Protein AF-A0A9W9KRI1-F1 (afdb_monomer_lite)

Organism: NCBI:txid116970

Foldseek 3Di:
DDDDDDDDDDPPPDVVVVVVVVVVVLCVLVVVVCVPDPCLLLLLLLLLQDDQQQAPVCLLVSLVVCCCQQDDVPCPQSVSVLVSSCVRPVVNSVSLVVCSVVVNNVVSSCCSRVHQGDDDVQSCQSSVGQRALLQAAEDDDPPDDPFKDFQQLLVSQVQQLDPPDDDDSHRYGHGDMDGLVPHDPSSNVCVPDDDHDQWDWDWDQDPVRDTDTDHDIDGHDHDYDYHDDDDDPDDD

Radius of gyration: 23.69 Å; chains: 1; bounding box: 46×60×97 Å

Secondary structure (DSSP, 8-state):
-PPPP-PPPPP---HHHHHHHHHHHHTHHHHHHHHHSTTHHHHHHHGGG--TTS-TTTHHHHHHHHHHHH--TT-TT-HHHHHHHHHH-TTTHHHHHHHHHTT-HHHHHHHHHHS-----HHHHHHHT---SGGGSEEPPPTTS-TTEEEHHHHHHHHHHT-TTPPPPS--SPPPSEEEGGGS-HHHHHTTTS-----EEEEEEE-TTS-EEEEEEEEEPPPPEE---PPP-----

pLDDT: mean 80.49, std 15.06, range [35.94, 94.38]

Sequence (236 aa):
MSSPIAISRTPRTSQLDDTLYHEILRRMDNILSLGATQDAIESIACSAFFDPSIPCNLVGSASLGIEKSCLPDSDPNQQRLLNAISSKAPEVSPFWISLVMNDQALPLLQMALKQLPPINLVAAFWTNTLQSFLQVTYHQNQTHAQSAILRAREFQTSFYCRAEAWVPWAPSPPFGITGSDNLSLDVRAHDSHEHRPLSWATLWRLRSGDTIPMGITRQLSSEPVSIMQYPEPVDF

Structure (mmCIF, N/CA/C/O backbone):
data_AF-A0A9W9KRI1-F1
#
_entry.id   AF-A0A9W9KRI1-F1
#
loop_
_atom_site.group_PDB
_atom_site.id
_atom_site.type_symbol
_atom_site.label_atom_id
_atom_site.label_alt_id
_atom_site.label_comp_id
_atom_site.label_asym_id
_atom_site.label_entity_id
_atom_site.label_seq_id
_atom_site.pdbx_PDB_ins_code
_atom_site.Cartn_x
_atom_site.Cartn_y
_atom_site.Cartn_z
_atom_site.occupancy
_atom_site.B_iso_or_equiv
_atom_site.auth_seq_id
_atom_site.auth_comp_id
_atom_site.auth_asym_id
_atom_site.auth_atom_id
_atom_site.pdbx_PDB_model_num
ATOM 1 N N . MET A 1 1 ? -13.592 20.459 71.935 1.00 42.06 1 MET A N 1
ATOM 2 C CA . MET A 1 1 ? -12.291 20.160 71.302 1.00 42.06 1 MET A CA 1
ATOM 3 C C . MET A 1 1 ? -12.586 19.393 70.027 1.00 42.06 1 MET A C 1
ATOM 5 O O . MET A 1 1 ? -13.010 18.251 70.115 1.00 42.06 1 MET A O 1
ATOM 9 N N . SER A 1 2 ? -12.494 20.054 68.875 1.00 41.09 2 SER A N 1
ATOM 10 C CA . SER A 1 2 ? -12.797 19.457 67.569 1.00 41.09 2 SER A CA 1
ATOM 11 C C . SER A 1 2 ? -11.507 18.922 66.952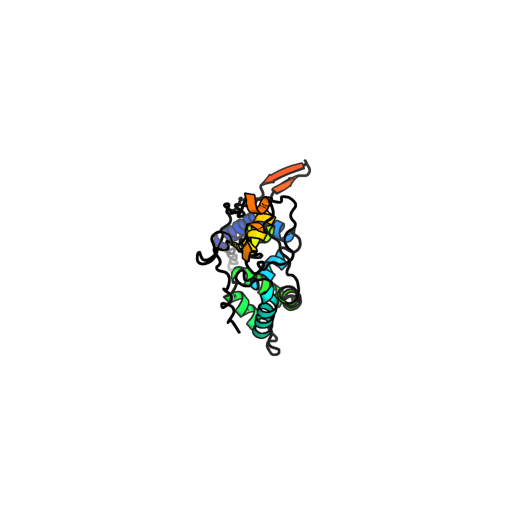 1.00 41.09 2 SER A C 1
ATOM 13 O O . SER A 1 2 ? -10.501 19.631 66.949 1.00 41.09 2 SER A O 1
ATOM 15 N N . SER A 1 3 ? -11.526 17.678 66.469 1.00 43.66 3 SER A N 1
ATOM 16 C CA . SER A 1 3 ? -10.383 17.047 65.798 1.00 43.66 3 SER A CA 1
ATOM 17 C C . SER A 1 3 ? -9.957 17.842 64.556 1.00 43.66 3 SER A C 1
ATOM 19 O O . SER A 1 3 ? -10.825 18.365 63.852 1.00 43.66 3 SER A O 1
ATOM 21 N N . PRO A 1 4 ? -8.652 17.930 64.246 1.00 48.38 4 PRO A N 1
ATOM 22 C CA . PRO A 1 4 ? -8.197 18.590 63.033 1.00 48.38 4 PRO A CA 1
ATOM 23 C C . PRO A 1 4 ? -8.632 17.792 61.797 1.00 48.38 4 PRO A C 1
ATOM 25 O O . PRO A 1 4 ? -8.520 16.566 61.749 1.00 48.38 4 PRO A O 1
ATOM 28 N N . ILE A 1 5 ? -9.139 18.520 60.803 1.00 46.84 5 ILE A N 1
ATOM 29 C CA . ILE A 1 5 ? -9.506 18.023 59.476 1.00 46.84 5 ILE A CA 1
ATOM 30 C C . ILE A 1 5 ? -8.269 17.379 58.840 1.00 46.84 5 ILE A C 1
ATOM 32 O O . ILE A 1 5 ? -7.240 18.031 58.658 1.00 46.84 5 ILE A O 1
ATOM 36 N N . ALA A 1 6 ? -8.373 1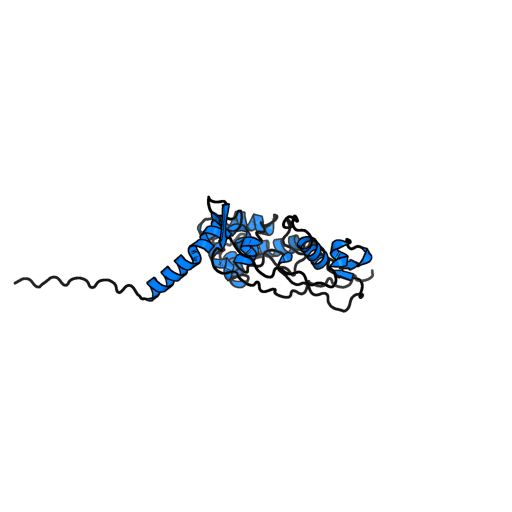6.093 58.504 1.00 47.72 6 ALA A N 1
ATOM 37 C CA . ALA A 1 6 ? -7.359 15.395 57.731 1.00 47.72 6 ALA A CA 1
ATOM 38 C C . ALA A 1 6 ? -7.325 15.990 56.316 1.00 47.72 6 ALA A C 1
ATOM 40 O O . ALA A 1 6 ? -8.259 15.820 55.534 1.00 47.72 6 ALA A O 1
ATOM 41 N N . ILE A 1 7 ? -6.251 16.713 55.998 1.00 44.94 7 ILE A N 1
ATOM 42 C CA . ILE A 1 7 ? -5.994 17.203 54.644 1.00 44.94 7 ILE A CA 1
ATOM 43 C C . ILE A 1 7 ? -5.798 15.976 53.751 1.00 44.94 7 ILE A C 1
ATOM 45 O O . ILE A 1 7 ? -4.888 15.172 53.966 1.00 44.94 7 ILE A O 1
ATOM 49 N N . SER A 1 8 ? -6.695 15.825 52.774 1.00 49.06 8 SER A N 1
ATOM 50 C CA . SER A 1 8 ? -6.623 14.804 51.732 1.00 49.06 8 SER A CA 1
ATOM 51 C C . SER A 1 8 ? -5.241 14.841 51.088 1.00 49.06 8 SER A C 1
ATOM 53 O O . SER A 1 8 ? -4.821 15.876 50.570 1.00 49.06 8 SER A O 1
ATOM 55 N N . ARG A 1 9 ? -4.530 13.710 51.127 1.00 49.31 9 ARG A N 1
ATOM 56 C CA . ARG A 1 9 ? -3.270 13.534 50.399 1.00 49.31 9 ARG A CA 1
ATOM 57 C C . ARG A 1 9 ? -3.510 13.878 48.928 1.00 49.31 9 ARG A C 1
ATOM 59 O O . ARG A 1 9 ? -4.488 13.416 48.340 1.00 49.31 9 ARG A O 1
ATOM 66 N N . THR A 1 10 ? -2.627 14.688 48.353 1.00 50.72 10 THR A N 1
ATOM 67 C CA . THR A 1 10 ? -2.581 14.922 46.910 1.00 50.72 10 THR A CA 1
ATOM 68 C C . THR A 1 10 ? -2.444 13.579 46.185 1.00 50.72 10 THR A C 1
ATOM 70 O O . THR A 1 10 ? -1.752 12.686 46.695 1.00 50.72 10 THR A O 1
ATOM 73 N N . PRO A 1 11 ? -3.099 13.389 45.023 1.00 50.91 11 PRO A N 1
ATOM 74 C CA . PRO A 1 11 ? -2.889 12.186 44.240 1.00 50.91 11 PRO A CA 1
ATOM 75 C C . PRO A 1 11 ? -1.402 12.115 43.903 1.00 50.91 11 PRO A C 1
ATOM 77 O O . PRO A 1 11 ? -0.812 13.095 43.448 1.00 50.91 11 PRO A O 1
ATOM 80 N N . ARG A 1 12 ? -0.785 10.962 44.160 1.00 47.34 12 ARG A N 1
ATOM 81 C CA . ARG A 1 12 ? 0.526 10.630 43.608 1.00 47.34 12 ARG A CA 1
ATOM 82 C C . ARG A 1 12 ? 0.337 10.574 42.091 1.00 47.34 12 ARG A C 1
ATOM 84 O O . ARG A 1 12 ? -0.102 9.547 41.584 1.00 47.34 12 ARG A O 1
ATOM 91 N N . THR A 1 13 ? 0.598 11.672 41.386 1.00 53.81 13 THR A N 1
ATOM 92 C CA . THR A 1 13 ? 0.802 11.639 39.937 1.00 53.81 13 THR A CA 1
ATOM 93 C C . THR A 1 13 ? 1.947 10.669 39.693 1.00 53.81 13 THR A C 1
ATOM 95 O O . THR A 1 13 ? 3.036 10.794 40.262 1.00 53.81 13 THR A O 1
ATOM 98 N N . SER A 1 14 ? 1.631 9.586 38.997 1.00 59.16 14 SER A N 1
ATOM 99 C CA . SER A 1 14 ? 2.550 8.479 38.808 1.00 59.16 14 SER A CA 1
ATOM 100 C C . SER A 1 14 ? 3.611 8.904 37.790 1.00 59.16 14 SER A C 1
ATOM 102 O O . SER A 1 14 ? 3.283 9.527 36.789 1.00 59.16 14 SER A O 1
ATOM 104 N N . GLN A 1 15 ? 4.887 8.569 38.000 1.00 58.47 15 GLN A N 1
ATOM 105 C CA . GLN A 1 15 ? 5.956 8.832 37.013 1.00 58.47 15 GLN A CA 1
ATOM 106 C C . GLN A 1 15 ? 5.657 8.223 35.618 1.00 58.47 15 GLN A C 1
ATOM 108 O O . GLN A 1 15 ? 6.251 8.616 34.613 1.00 58.47 15 GLN A O 1
ATOM 113 N N . LEU A 1 16 ? 4.724 7.267 35.552 1.00 59.53 16 LEU A N 1
ATOM 114 C CA . LEU A 1 16 ? 4.167 6.697 34.323 1.00 59.53 16 LEU A CA 1
ATOM 115 C C . LEU A 1 16 ? 3.360 7.718 33.497 1.00 59.53 16 LEU A C 1
ATOM 117 O O . LEU A 1 16 ? 3.442 7.687 32.272 1.00 59.53 16 LEU A O 1
ATOM 121 N N . ASP A 1 17 ? 2.644 8.650 34.133 1.00 67.81 17 ASP A N 1
ATOM 122 C CA . ASP A 1 17 ? 1.869 9.681 33.426 1.00 67.81 17 ASP A CA 1
ATOM 123 C C . ASP A 1 17 ? 2.781 10.735 32.780 1.00 67.81 17 ASP A C 1
ATOM 125 O O . ASP A 1 17 ? 2.563 11.122 31.631 1.00 67.81 17 ASP A O 1
ATOM 129 N N . ASP A 1 18 ? 3.856 11.138 33.467 1.00 73.44 18 ASP A N 1
ATOM 130 C CA . ASP A 1 18 ? 4.831 12.100 32.932 1.00 73.44 18 ASP A CA 1
ATOM 131 C C . ASP A 1 18 ? 5.591 11.525 31.725 1.00 73.44 18 ASP A C 1
ATOM 133 O O . ASP A 1 18 ? 5.793 12.207 30.719 1.00 73.44 18 ASP A O 1
ATOM 137 N N . THR A 1 19 ? 5.988 10.250 31.782 1.00 81.62 19 THR A N 1
ATOM 138 C CA . THR A 1 19 ? 6.694 9.591 30.668 1.00 81.62 19 THR A CA 1
ATOM 139 C C . THR A 1 19 ? 5.809 9.407 29.437 1.00 81.62 19 THR A C 1
ATOM 141 O O . THR A 1 19 ? 6.266 9.662 28.320 1.00 81.62 19 THR A O 1
ATOM 144 N N . LEU A 1 20 ? 4.538 9.037 29.620 1.00 82.88 20 LEU A N 1
ATOM 145 C CA . LEU A 1 20 ? 3.567 8.962 28.528 1.00 82.88 20 LEU A CA 1
ATOM 146 C C . LEU A 1 20 ? 3.320 10.341 27.906 1.00 82.88 20 LEU A C 1
ATOM 148 O O . LEU A 1 20 ? 3.329 10.476 26.682 1.00 82.88 20 LEU A O 1
ATOM 152 N N . TYR A 1 21 ? 3.143 11.372 28.733 1.00 79.12 21 TYR A N 1
ATOM 153 C CA . TYR A 1 21 ? 2.930 12.736 28.261 1.00 79.12 21 TYR A CA 1
ATOM 154 C C . TYR A 1 21 ? 4.123 13.248 27.446 1.00 79.12 21 TYR A C 1
ATOM 156 O O . TYR A 1 21 ? 3.944 13.771 26.345 1.00 79.12 21 TYR A O 1
ATOM 164 N N . HIS A 1 22 ? 5.351 13.025 27.922 1.00 79.31 22 HIS A N 1
ATOM 165 C CA . HIS A 1 22 ? 6.560 13.366 27.173 1.00 79.31 22 HIS A CA 1
ATOM 166 C C . HIS A 1 22 ? 6.669 12.614 25.841 1.00 79.31 22 HIS A C 1
ATOM 168 O O . HIS A 1 22 ? 7.077 13.209 24.842 1.00 79.31 22 HIS A O 1
ATOM 174 N N . GLU A 1 23 ? 6.274 11.341 25.789 1.00 81.38 23 GLU A N 1
ATOM 175 C CA . GLU A 1 23 ? 6.257 10.574 24.541 1.00 81.38 23 GLU A CA 1
ATOM 176 C C . GLU A 1 23 ? 5.202 11.097 23.556 1.00 81.38 23 GLU A C 1
ATOM 178 O O . GLU A 1 23 ? 5.483 11.207 22.360 1.00 81.38 23 GLU A O 1
ATOM 183 N N . ILE A 1 24 ? 4.015 11.476 24.040 1.00 79.44 24 ILE A N 1
ATOM 184 C CA . ILE A 1 24 ? 2.968 12.093 23.215 1.00 79.44 24 ILE A CA 1
ATOM 185 C C . ILE A 1 24 ? 3.458 13.428 22.655 1.00 79.44 24 ILE A C 1
ATOM 187 O O . ILE A 1 24 ? 3.386 13.628 21.444 1.00 79.44 24 ILE A O 1
ATOM 191 N N . LEU A 1 25 ? 4.017 14.309 23.494 1.00 79.25 25 LEU A N 1
ATOM 192 C CA . LEU A 1 25 ? 4.581 15.590 23.055 1.00 79.25 25 LEU A CA 1
ATOM 193 C C . LEU A 1 25 ? 5.677 15.392 22.001 1.00 79.25 25 LEU A C 1
ATOM 195 O O . LEU A 1 25 ? 5.684 16.072 20.977 1.00 79.25 25 LEU A O 1
ATOM 199 N N . ARG A 1 26 ? 6.557 14.401 22.191 1.00 76.88 26 ARG A N 1
ATOM 200 C CA . ARG A 1 26 ? 7.601 14.040 21.217 1.00 76.88 26 ARG A CA 1
ATOM 201 C C . ARG A 1 26 ? 7.027 13.562 19.879 1.00 76.88 26 ARG A C 1
ATOM 203 O O . ARG A 1 26 ? 7.702 13.637 18.854 1.00 76.88 26 ARG A O 1
ATOM 210 N N . ARG A 1 27 ? 5.790 13.059 19.872 1.00 76.12 27 ARG A N 1
ATOM 211 C CA . ARG A 1 27 ? 5.059 12.627 18.674 1.00 76.12 27 ARG A CA 1
ATOM 212 C C . ARG A 1 27 ? 3.999 13.626 18.206 1.00 76.12 27 ARG A C 1
ATOM 214 O O . ARG A 1 27 ? 3.288 13.313 17.258 1.00 76.12 27 ARG A O 1
ATOM 221 N N . MET A 1 28 ? 3.890 14.817 18.791 1.00 79.56 28 MET A N 1
ATOM 222 C CA . MET A 1 28 ? 2.874 15.780 18.355 1.00 79.56 28 MET A CA 1
ATOM 223 C C . MET A 1 28 ? 3.098 16.245 16.922 1.00 79.56 28 MET A C 1
ATOM 225 O O . MET A 1 28 ? 2.163 16.184 16.135 1.00 79.56 28 MET A O 1
ATOM 229 N N . ASP A 1 29 ? 4.322 16.621 16.550 1.00 74.56 29 ASP A N 1
ATOM 230 C CA . ASP A 1 29 ? 4.641 17.056 15.177 1.00 74.56 29 ASP A CA 1
ATOM 231 C C . ASP A 1 29 ? 4.244 16.005 14.135 1.00 74.56 29 ASP A C 1
ATOM 233 O O . ASP A 1 29 ? 3.700 16.296 13.071 1.00 74.56 29 ASP A O 1
ATOM 237 N N . ASN A 1 30 ? 4.472 14.755 14.504 1.00 73.50 30 ASN A N 1
ATOM 238 C CA . ASN A 1 30 ? 4.147 13.568 13.744 1.00 73.50 30 ASN A CA 1
ATOM 239 C C . ASN A 1 30 ? 2.626 13.377 13.574 1.00 73.50 30 ASN A C 1
ATOM 241 O O . ASN A 1 30 ? 2.146 13.171 12.460 1.00 73.50 30 ASN A O 1
ATOM 245 N N . ILE A 1 31 ? 1.856 13.503 14.659 1.00 78.00 31 ILE A N 1
ATOM 246 C CA . ILE A 1 31 ? 0.385 13.424 14.634 1.00 78.00 31 ILE A CA 1
ATOM 247 C C . ILE A 1 31 ? -0.210 14.598 13.845 1.00 78.00 31 ILE A C 1
ATOM 249 O O . ILE A 1 31 ? -1.095 14.399 13.016 1.00 78.00 31 ILE A O 1
ATOM 253 N N . LEU A 1 32 ? 0.298 15.813 14.063 1.00 79.00 32 LEU A N 1
ATOM 254 C CA . LEU A 1 32 ? -0.132 17.019 13.354 1.00 79.00 32 LEU A CA 1
ATOM 255 C C . LEU A 1 32 ? 0.132 16.904 11.851 1.00 79.00 32 LEU A C 1
ATOM 257 O O . LEU A 1 32 ? -0.715 17.292 11.054 1.00 79.00 32 LEU A O 1
ATOM 261 N N . SER A 1 33 ? 1.266 16.324 11.461 1.00 76.12 33 SER A N 1
ATOM 262 C CA . SER A 1 33 ? 1.601 16.092 10.052 1.00 76.12 33 SER A CA 1
ATOM 263 C C . SER A 1 33 ? 0.672 15.100 9.384 1.00 76.12 33 SER A C 1
ATOM 265 O O . SER A 1 33 ? 0.204 15.359 8.277 1.00 76.12 33 SER A O 1
ATOM 267 N N . LEU A 1 34 ? 0.367 13.988 10.058 1.00 78.75 34 LEU A N 1
ATOM 268 C CA . LEU A 1 34 ? -0.637 13.053 9.562 1.00 78.75 34 LEU A CA 1
ATOM 269 C C . LEU A 1 34 ? -1.997 13.735 9.403 1.00 78.75 34 LEU A C 1
ATOM 271 O O . LEU A 1 34 ? -2.621 13.588 8.360 1.00 78.75 34 LEU A O 1
ATOM 275 N N . GLY A 1 35 ? -2.430 14.520 10.392 1.00 78.62 35 GLY A N 1
ATOM 276 C CA . GLY A 1 35 ? -3.697 15.252 10.325 1.00 78.62 35 GLY A CA 1
ATOM 277 C C . GLY A 1 35 ? -3.739 16.346 9.250 1.00 78.62 35 GLY A C 1
ATOM 278 O O . GLY A 1 35 ? -4.810 16.660 8.744 1.00 78.62 35 GLY A O 1
ATOM 279 N N . ALA A 1 36 ? -2.589 16.918 8.885 1.00 78.69 36 ALA A N 1
ATOM 280 C CA . ALA A 1 36 ? -2.477 17.948 7.852 1.00 78.69 36 ALA A CA 1
ATOM 281 C C . ALA A 1 36 ? -2.342 17.383 6.429 1.00 78.69 36 ALA A C 1
ATOM 283 O O . ALA A 1 36 ? -2.416 18.142 5.461 1.00 78.69 36 ALA A O 1
ATOM 284 N N . THR A 1 37 ? -2.114 16.077 6.285 1.00 79.69 37 THR A N 1
ATOM 285 C CA . THR A 1 37 ? -1.941 15.455 4.974 1.00 79.69 37 THR A CA 1
ATOM 286 C C . THR A 1 37 ? -3.281 14.920 4.481 1.00 79.69 37 THR A C 1
ATOM 288 O O . THR A 1 37 ? -3.919 14.106 5.149 1.00 79.69 37 THR A O 1
ATOM 291 N N . GLN A 1 38 ? -3.698 15.368 3.295 1.00 74.44 38 GLN A N 1
ATOM 292 C CA . GLN A 1 38 ? -4.948 14.937 2.676 1.00 74.44 38 GLN A CA 1
ATOM 293 C C . GLN A 1 38 ? -5.001 13.399 2.564 1.00 74.44 38 GLN A C 1
ATOM 295 O O . GLN A 1 38 ? -4.011 12.754 2.211 1.00 74.44 38 GLN A O 1
ATOM 300 N N . ASP A 1 39 ? -6.143 12.823 2.937 1.00 86.00 39 ASP A N 1
ATOM 301 C CA . ASP A 1 39 ? -6.460 11.390 2.890 1.00 86.00 39 ASP A CA 1
ATOM 302 C C . ASP A 1 39 ? -5.505 10.467 3.686 1.00 86.00 39 ASP A C 1
ATOM 304 O O . ASP A 1 39 ? -5.531 9.244 3.537 1.00 86.00 39 ASP A O 1
ATOM 308 N N . ALA A 1 40 ? -4.644 11.000 4.566 1.00 89.69 40 ALA A N 1
ATOM 309 C CA . ALA A 1 40 ? -3.674 10.186 5.309 1.00 89.69 40 ALA A CA 1
ATOM 310 C C . ALA A 1 40 ? -4.340 9.189 6.267 1.00 89.69 40 ALA A C 1
ATOM 312 O O . ALA A 1 40 ? -3.983 8.014 6.280 1.00 89.69 40 ALA A O 1
ATOM 313 N N . ILE A 1 41 ? -5.329 9.631 7.045 1.00 89.44 41 ILE A N 1
ATOM 314 C CA . ILE A 1 41 ? -6.047 8.747 7.976 1.00 89.44 41 ILE A CA 1
ATOM 315 C C . ILE A 1 41 ? -6.857 7.703 7.201 1.00 89.44 41 ILE A C 1
ATOM 317 O O . ILE A 1 41 ? -6.825 6.524 7.546 1.00 89.44 41 ILE A O 1
ATOM 321 N N . GLU A 1 42 ? -7.538 8.120 6.132 1.00 91.56 42 GLU A N 1
ATOM 322 C CA . GLU A 1 42 ? -8.347 7.229 5.297 1.00 91.56 42 GLU A CA 1
ATOM 323 C C . GLU A 1 42 ? -7.485 6.178 4.595 1.00 91.56 42 GLU A C 1
ATOM 325 O O . GLU A 1 42 ? -7.824 4.998 4.629 1.00 91.56 42 GLU A O 1
ATOM 330 N N . SER A 1 43 ? -6.335 6.568 4.037 1.00 93.12 43 SER A N 1
ATOM 331 C CA . SER A 1 43 ? -5.389 5.639 3.403 1.00 93.12 43 SER A CA 1
ATOM 332 C C . SER A 1 43 ? -4.771 4.659 4.404 1.00 93.12 43 SER A C 1
ATOM 334 O O . SER A 1 43 ? -4.662 3.468 4.109 1.00 93.12 43 SER A O 1
ATOM 336 N N . ILE A 1 44 ? -4.418 5.117 5.615 1.00 92.94 44 ILE A N 1
ATOM 337 C CA . ILE A 1 44 ? -3.949 4.236 6.695 1.00 92.94 44 ILE A CA 1
ATOM 338 C C . ILE A 1 44 ? -5.056 3.254 7.074 1.00 92.94 44 ILE A C 1
ATOM 340 O O . ILE A 1 44 ? -4.807 2.058 7.132 1.00 92.94 44 ILE A O 1
ATOM 344 N N . ALA A 1 45 ? -6.290 3.701 7.281 1.00 93.44 45 ALA A N 1
ATOM 345 C CA . ALA A 1 45 ? -7.377 2.795 7.631 1.00 93.44 45 ALA A CA 1
ATOM 346 C C . ALA A 1 45 ? -7.712 1.806 6.492 1.00 93.44 45 ALA A C 1
ATOM 348 O O . ALA A 1 45 ? -7.883 0.614 6.757 1.00 93.44 45 ALA A O 1
ATOM 349 N N . CYS A 1 46 ? -7.722 2.249 5.229 1.00 94.38 46 CYS A N 1
ATOM 350 C CA . CYS A 1 46 ? -7.941 1.386 4.061 1.00 94.38 46 CYS A CA 1
ATOM 351 C C . CYS A 1 46 ? -6.838 0.333 3.872 1.00 94.38 46 CYS A C 1
ATOM 353 O O . CYS A 1 46 ? -7.107 -0.730 3.309 1.00 94.38 46 CYS A O 1
ATOM 355 N N . SER A 1 47 ? -5.624 0.580 4.381 1.00 94.00 47 SER A N 1
ATOM 356 C CA . SER A 1 47 ? -4.511 -0.377 4.312 1.00 94.00 47 SER A CA 1
ATOM 357 C C . SER A 1 47 ? -4.824 -1.737 4.945 1.00 94.00 47 SER A C 1
ATOM 359 O O . SER A 1 47 ? -4.264 -2.741 4.516 1.00 94.00 47 SER A O 1
ATOM 361 N N . ALA A 1 48 ? -5.789 -1.804 5.876 1.00 94.19 48 ALA A N 1
ATOM 362 C CA . ALA A 1 48 ? -6.266 -3.057 6.472 1.00 94.19 48 ALA A CA 1
ATOM 363 C C . ALA A 1 48 ? -6.698 -4.101 5.422 1.00 94.19 48 ALA A C 1
ATOM 365 O O . ALA A 1 48 ? -6.658 -5.311 5.665 1.00 94.19 48 ALA A O 1
ATOM 366 N N . PHE A 1 49 ? -7.130 -3.633 4.248 1.00 93.31 49 PHE A N 1
ATOM 367 C CA . PHE A 1 49 ? -7.603 -4.471 3.150 1.00 93.31 49 PHE A CA 1
ATOM 368 C C . PHE A 1 49 ? -6.591 -4.628 2.021 1.00 93.31 49 PHE A C 1
ATOM 370 O O . PHE A 1 49 ? -6.824 -5.434 1.121 1.00 93.31 49 PHE A O 1
ATOM 377 N N . PHE A 1 50 ? -5.467 -3.913 2.072 1.00 93.44 50 PHE A N 1
ATOM 378 C CA . PHE A 1 50 ? -4.412 -4.067 1.087 1.00 93.44 50 PHE A CA 1
ATOM 379 C C . PHE A 1 50 ? -3.725 -5.430 1.251 1.00 93.44 50 PHE A C 1
ATOM 381 O O . PHE A 1 50 ? -3.445 -5.890 2.358 1.00 93.44 50 PHE A O 1
ATOM 388 N N . ASP A 1 51 ? -3.478 -6.095 0.126 1.00 92.62 51 ASP A N 1
ATOM 389 C CA . ASP A 1 51 ? -2.695 -7.321 0.054 1.00 92.62 51 ASP A CA 1
ATOM 390 C C . ASP A 1 51 ? -1.791 -7.243 -1.186 1.00 92.62 51 ASP A C 1
ATOM 392 O O . ASP A 1 51 ? -2.295 -7.273 -2.315 1.00 92.62 51 ASP A O 1
ATOM 396 N N . PRO A 1 52 ? -0.465 -7.119 -1.009 1.00 92.44 52 PRO A N 1
ATOM 397 C CA . PRO A 1 52 ? 0.460 -6.982 -2.127 1.00 92.44 52 PRO A CA 1
ATOM 398 C C . PRO A 1 52 ? 0.608 -8.266 -2.951 1.00 92.44 52 PRO A C 1
ATOM 400 O O . PRO A 1 52 ? 1.153 -8.220 -4.047 1.00 92.44 52 PRO A O 1
ATOM 403 N N . SER A 1 53 ? 0.135 -9.417 -2.471 1.00 92.38 53 SER A N 1
ATOM 404 C CA . SER A 1 53 ? 0.167 -10.660 -3.249 1.00 92.38 53 SER A CA 1
ATOM 405 C C . SER A 1 53 ? -0.957 -10.746 -4.287 1.00 92.38 53 SER A C 1
ATOM 407 O O . SER A 1 53 ? -0.865 -11.548 -5.221 1.00 92.38 53 SER A O 1
ATOM 409 N N . ILE A 1 54 ? -1.996 -9.911 -4.147 1.00 93.12 54 ILE A N 1
ATOM 410 C CA . ILE A 1 54 ? -3.189 -9.916 -4.994 1.00 93.12 54 ILE A CA 1
ATOM 411 C C . ILE A 1 54 ? -3.005 -8.909 -6.135 1.00 93.12 54 ILE A C 1
ATOM 413 O O . ILE A 1 54 ? -3.056 -7.697 -5.905 1.00 93.12 54 ILE A O 1
ATOM 417 N N . PRO A 1 55 ? -2.823 -9.371 -7.383 1.00 93.31 55 PRO A N 1
ATOM 418 C CA . PRO A 1 55 ? -2.662 -8.474 -8.512 1.00 93.31 55 PRO A CA 1
ATOM 419 C C . PRO A 1 55 ? -3.956 -7.733 -8.851 1.00 93.31 55 PRO A C 1
ATOM 421 O O . PRO A 1 55 ? -5.061 -8.177 -8.533 1.00 93.31 55 PRO A O 1
ATOM 424 N N . CYS A 1 56 ? -3.827 -6.601 -9.545 1.00 92.31 56 CYS A N 1
ATOM 425 C CA . CYS A 1 56 ? -4.931 -5.673 -9.790 1.00 92.31 56 CYS A CA 1
ATOM 426 C C . CYS A 1 56 ? -6.143 -6.292 -10.517 1.00 92.31 56 CYS A C 1
ATOM 428 O O . CYS A 1 56 ? -7.269 -5.858 -10.290 1.00 92.31 56 CYS A O 1
ATOM 430 N N . ASN A 1 57 ? -5.955 -7.341 -11.324 1.00 93.75 57 ASN A N 1
ATOM 431 C CA . ASN A 1 57 ? -7.046 -8.068 -11.984 1.00 93.75 57 ASN A CA 1
ATOM 432 C C . ASN A 1 57 ? -7.847 -8.994 -11.045 1.00 93.75 57 ASN A C 1
ATOM 434 O O . ASN A 1 57 ? -8.938 -9.414 -11.417 1.00 93.75 57 ASN A O 1
ATOM 438 N N . LEU A 1 58 ? -7.333 -9.308 -9.851 1.00 94.25 58 LEU A N 1
ATOM 439 C CA . LEU A 1 58 ? -7.983 -10.170 -8.852 1.00 94.25 58 LEU A CA 1
ATOM 440 C C . LEU A 1 58 ? -8.514 -9.399 -7.633 1.00 94.25 58 LEU A C 1
ATOM 442 O O . LEU A 1 58 ? -9.180 -9.980 -6.771 1.00 94.25 58 LEU A O 1
ATOM 446 N N . VAL A 1 59 ? -8.279 -8.086 -7.567 1.00 91.94 59 VAL A N 1
ATOM 447 C CA . VAL A 1 59 ? -8.725 -7.235 -6.450 1.00 91.94 59 VAL A CA 1
ATOM 448 C C . VAL A 1 59 ? -10.235 -7.291 -6.273 1.00 91.94 59 VAL A C 1
ATOM 450 O O . VAL A 1 59 ? -10.700 -7.463 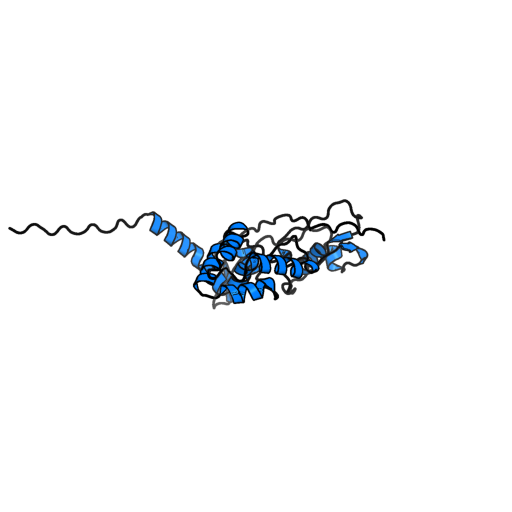-5.156 1.00 91.94 59 VAL A O 1
ATOM 453 N N . GLY A 1 60 ? -11.011 -7.235 -7.360 1.00 92.31 60 GLY A N 1
ATOM 454 C CA . GLY A 1 60 ? -12.473 -7.296 -7.271 1.00 92.31 60 GLY A CA 1
ATOM 455 C C . GLY A 1 60 ? -12.978 -8.582 -6.606 1.00 92.31 60 GLY A C 1
ATOM 456 O O . GLY A 1 60 ? -13.843 -8.530 -5.731 1.00 92.31 60 GLY A O 1
ATOM 457 N N . SER A 1 61 ? -12.401 -9.736 -6.962 1.00 92.56 61 SER A N 1
ATOM 458 C CA . SER A 1 61 ? -12.738 -11.016 -6.323 1.00 92.56 61 SER A CA 1
ATOM 459 C C . SER A 1 61 ? -12.314 -11.069 -4.855 1.00 92.56 61 SER A C 1
ATOM 461 O O . SER A 1 61 ? -13.074 -11.565 -4.022 1.00 92.56 61 SER A O 1
ATOM 463 N N . ALA A 1 62 ? -11.140 -10.528 -4.522 1.00 92.81 62 ALA A N 1
ATOM 464 C CA . ALA A 1 62 ? -10.663 -10.460 -3.145 1.00 92.81 62 ALA A CA 1
ATOM 465 C C . ALA A 1 62 ? -11.564 -9.561 -2.283 1.00 92.81 62 ALA A C 1
ATOM 467 O O . ALA A 1 62 ? -12.024 -9.984 -1.221 1.00 92.81 62 ALA A O 1
ATOM 468 N N . SER A 1 63 ? -11.895 -8.367 -2.778 1.00 92.81 63 SER A N 1
ATOM 469 C CA . SER A 1 63 ? -12.799 -7.421 -2.123 1.00 92.81 63 SER A CA 1
ATOM 470 C C . SER A 1 63 ? -14.182 -8.015 -1.881 1.00 92.81 63 SER A C 1
ATOM 472 O O . SER A 1 63 ? -14.729 -7.849 -0.793 1.00 92.81 63 SER A O 1
ATOM 474 N N . LEU A 1 64 ? -14.732 -8.762 -2.846 1.00 92.38 64 LEU A N 1
ATOM 475 C CA . LEU A 1 64 ? -16.014 -9.448 -2.677 1.00 92.38 64 LEU A CA 1
ATOM 476 C C . LEU A 1 64 ? -15.957 -10.495 -1.554 1.00 92.38 64 LEU A C 1
ATOM 478 O O . LEU A 1 64 ? -16.884 -10.591 -0.750 1.00 92.38 64 LEU A O 1
ATOM 482 N N . GLY A 1 65 ? -14.869 -11.266 -1.475 1.00 91.12 65 GLY A N 1
ATOM 483 C CA . GLY A 1 65 ? -14.654 -12.232 -0.395 1.00 91.12 65 GLY A CA 1
ATOM 484 C C . GLY A 1 65 ? -14.575 -11.564 0.981 1.00 91.12 65 GLY A C 1
ATOM 485 O O . GLY A 1 65 ? -15.204 -12.033 1.935 1.00 91.12 65 GLY A O 1
ATOM 486 N N . ILE A 1 66 ? -13.865 -10.437 1.074 1.00 90.94 66 ILE A N 1
ATOM 487 C CA . ILE A 1 66 ? -13.770 -9.631 2.298 1.00 90.94 66 ILE A CA 1
ATOM 488 C C . ILE A 1 66 ? -15.145 -9.078 2.681 1.00 90.94 66 ILE A C 1
ATOM 490 O O . ILE A 1 66 ? -15.553 -9.236 3.831 1.00 90.94 66 ILE A O 1
ATOM 494 N N . GLU A 1 67 ? -15.880 -8.489 1.732 1.00 89.38 67 GLU A N 1
ATOM 495 C CA . GLU A 1 67 ? -17.219 -7.936 1.957 1.00 89.38 67 GLU A CA 1
ATOM 496 C C . GLU A 1 67 ? -18.161 -9.002 2.528 1.00 89.38 67 GLU A C 1
ATOM 498 O O . GLU A 1 67 ? -18.766 -8.795 3.578 1.00 89.38 67 GLU A O 1
ATOM 503 N N . LYS A 1 68 ? -18.229 -10.180 1.895 1.00 87.62 68 LYS A N 1
ATOM 504 C CA . LYS A 1 68 ? -19.090 -11.285 2.349 1.00 87.62 68 LYS A CA 1
ATOM 505 C C . LYS A 1 68 ? -18.696 -11.845 3.715 1.00 87.62 68 LYS A C 1
ATOM 507 O O . LYS A 1 68 ? -19.558 -12.359 4.425 1.00 87.62 68 LYS A O 1
ATOM 512 N N . SER A 1 69 ? -17.422 -11.745 4.084 1.00 84.31 69 SER A N 1
ATOM 513 C CA . SER A 1 69 ? -16.917 -12.239 5.368 1.00 84.31 69 SER A CA 1
ATOM 514 C C . SER A 1 69 ? -17.116 -11.230 6.505 1.00 84.31 69 SER A C 1
ATOM 516 O O . SER A 1 69 ? -17.443 -11.623 7.627 1.00 84.31 69 SER A O 1
ATOM 518 N N . CYS A 1 70 ? -16.935 -9.936 6.224 1.00 81.19 70 CYS A N 1
ATOM 519 C CA . CYS A 1 70 ? -16.933 -8.869 7.231 1.00 81.19 70 CYS A CA 1
ATOM 520 C C . CYS A 1 70 ? -18.293 -8.181 7.416 1.00 81.19 70 CYS A C 1
ATOM 522 O O . CYS A 1 70 ? -18.534 -7.633 8.489 1.00 81.19 70 CYS A O 1
ATOM 524 N N . LEU A 1 71 ? -19.176 -8.214 6.410 1.00 75.38 71 LEU A N 1
ATOM 525 C CA . LEU A 1 71 ? -20.509 -7.597 6.438 1.00 75.38 71 LEU A CA 1
ATOM 526 C C . LEU A 1 71 ? -21.633 -8.627 6.231 1.00 75.38 71 LEU A C 1
ATOM 528 O O . LEU A 1 71 ? -22.339 -8.591 5.222 1.00 75.38 71 LEU A O 1
ATOM 532 N N . PRO A 1 72 ? -21.833 -9.575 7.155 1.00 70.00 72 PRO A N 1
ATOM 533 C CA . PRO A 1 72 ? -23.056 -10.362 7.149 1.00 70.00 72 PRO A CA 1
ATOM 534 C C . PRO A 1 72 ? -24.239 -9.476 7.561 1.00 70.00 72 PRO A C 1
ATOM 536 O O . PRO A 1 72 ? -24.127 -8.691 8.502 1.00 70.00 72 PRO A O 1
ATOM 539 N N . ASP A 1 73 ? -25.399 -9.681 6.934 1.00 66.19 73 ASP A N 1
ATOM 540 C CA . ASP A 1 73 ? -26.645 -8.935 7.202 1.00 66.19 73 ASP A CA 1
ATOM 541 C C . ASP A 1 73 ? -27.110 -8.994 8.679 1.00 66.19 73 ASP A C 1
ATOM 543 O O . ASP A 1 73 ? -28.014 -8.272 9.090 1.00 66.19 73 ASP A O 1
ATOM 547 N N . SER A 1 74 ? -26.499 -9.862 9.492 1.00 62.50 74 SER A N 1
ATOM 548 C CA . SER A 1 74 ? -26.858 -10.156 10.878 1.00 62.50 74 SER A CA 1
ATOM 549 C C . SER A 1 74 ? -25.906 -9.590 11.945 1.00 62.50 74 SER A C 1
ATOM 551 O O . SER A 1 74 ? -26.072 -9.951 13.109 1.00 62.50 74 SER A O 1
ATOM 553 N N . ASP A 1 75 ? -24.877 -8.801 11.602 1.00 70.62 75 ASP A N 1
ATOM 554 C CA . ASP A 1 75 ? -23.942 -8.215 12.589 1.00 70.62 75 ASP A CA 1
ATOM 555 C C . ASP A 1 75 ? -24.202 -6.710 12.804 1.00 70.62 75 ASP A C 1
ATOM 557 O O . ASP A 1 75 ? -23.555 -5.875 12.168 1.00 70.62 75 ASP A O 1
ATOM 561 N N . PRO A 1 76 ? -25.134 -6.337 13.705 1.00 65.50 76 PRO A N 1
ATOM 562 C CA . PRO A 1 76 ? -25.487 -4.937 13.933 1.00 65.50 76 PRO A CA 1
ATOM 563 C C . PRO A 1 76 ? -24.355 -4.126 14.581 1.00 65.50 76 PRO A C 1
ATOM 565 O O . PRO A 1 76 ? -24.340 -2.908 14.449 1.00 65.50 76 PRO A O 1
ATOM 568 N N . ASN A 1 77 ? -23.408 -4.783 15.263 1.00 73.12 77 ASN A N 1
ATOM 569 C CA . ASN A 1 77 ? -22.351 -4.120 16.034 1.00 73.12 77 ASN A CA 1
ATOM 570 C C . ASN A 1 77 ? -20.998 -4.107 15.310 1.00 73.12 77 ASN A C 1
ATOM 572 O O . ASN A 1 77 ? -20.008 -3.667 15.894 1.00 73.12 77 ASN A O 1
ATOM 576 N N . GLN A 1 78 ? -20.932 -4.627 14.078 1.00 85.31 78 GLN A N 1
ATOM 577 C CA . GLN A 1 78 ? -19.711 -4.687 13.266 1.00 85.31 78 GLN A CA 1
ATOM 578 C C . GLN A 1 78 ? -18.539 -5.386 13.992 1.00 85.31 78 GLN A C 1
ATOM 580 O O . GLN A 1 78 ? -17.364 -5.124 13.724 1.00 85.31 78 GLN A O 1
ATOM 585 N N . GLN A 1 79 ? -18.839 -6.306 14.916 1.00 88.44 79 GLN A N 1
ATOM 586 C CA . GLN A 1 79 ? -17.824 -6.996 15.718 1.00 88.44 79 GLN A CA 1
ATOM 587 C C . GLN A 1 79 ? -16.952 -7.910 14.860 1.00 88.44 79 GLN A C 1
ATOM 589 O O . GLN A 1 79 ? -15.753 -8.036 15.106 1.00 88.44 79 GLN A O 1
ATOM 594 N N . ARG A 1 80 ? -17.528 -8.538 13.830 1.00 88.62 80 ARG A N 1
ATOM 595 C CA . ARG A 1 80 ? -16.776 -9.386 12.898 1.00 88.62 80 ARG A CA 1
ATOM 596 C C . ARG A 1 80 ? -15.753 -8.583 12.111 1.00 88.62 80 ARG A C 1
ATOM 598 O O . ARG A 1 80 ? -14.620 -9.037 11.988 1.00 88.62 80 ARG A O 1
ATOM 605 N N . LEU A 1 81 ? -16.131 -7.394 11.641 1.00 91.12 81 LEU A N 1
ATOM 606 C CA . LEU A 1 81 ? -15.222 -6.466 10.970 1.00 91.12 81 LEU A CA 1
ATOM 607 C C . LEU A 1 81 ? -14.046 -6.108 11.889 1.00 91.12 81 LEU A C 1
ATOM 609 O O . LEU A 1 81 ? -12.893 -6.284 11.504 1.00 91.12 81 LEU A O 1
ATOM 613 N N . LEU A 1 82 ? -14.327 -5.681 13.125 1.00 93.38 82 LEU A N 1
ATOM 614 C CA . LEU A 1 82 ? -13.283 -5.316 14.087 1.00 93.38 82 LEU A CA 1
ATOM 615 C C . LEU A 1 82 ? -12.363 -6.491 14.438 1.00 93.38 82 LEU A C 1
ATOM 617 O O . LEU A 1 82 ? -11.148 -6.308 14.520 1.00 93.38 82 LEU A O 1
ATOM 621 N N . ASN A 1 83 ? -12.908 -7.698 14.597 1.00 92.25 83 ASN A N 1
ATOM 622 C CA . ASN A 1 83 ? -12.114 -8.901 14.851 1.00 92.25 83 ASN A CA 1
ATOM 623 C C . ASN A 1 83 ? -11.232 -9.270 13.650 1.00 92.25 83 ASN A C 1
ATOM 625 O O . ASN A 1 83 ? -10.058 -9.589 13.833 1.00 92.25 83 ASN A O 1
ATOM 629 N N . ALA A 1 84 ? -11.768 -9.196 12.428 1.00 91.94 84 ALA A N 1
ATOM 630 C CA . ALA A 1 84 ? -11.012 -9.478 11.211 1.00 91.94 84 ALA A CA 1
ATOM 631 C C . ALA A 1 84 ? -9.840 -8.501 11.043 1.00 91.94 84 ALA A C 1
ATOM 633 O O . ALA A 1 84 ? -8.710 -8.925 10.803 1.00 91.94 84 ALA A O 1
ATOM 634 N N . ILE A 1 85 ? -10.086 -7.205 11.248 1.00 93.69 85 ILE A N 1
ATOM 635 C CA . ILE A 1 85 ? -9.053 -6.167 11.162 1.00 93.69 85 ILE A CA 1
ATOM 636 C C . ILE A 1 85 ? -8.029 -6.327 12.281 1.00 93.69 85 ILE A C 1
ATOM 638 O O . ILE A 1 85 ? -6.836 -6.323 12.008 1.00 93.69 85 ILE A O 1
ATOM 642 N N . SER A 1 86 ? -8.466 -6.550 13.521 1.00 94.38 86 SER A N 1
ATOM 643 C CA . SER A 1 86 ? -7.548 -6.761 14.650 1.00 94.38 86 SER A CA 1
ATOM 644 C C . SER A 1 86 ? -6.662 -7.992 14.464 1.00 94.38 86 SER A C 1
ATOM 646 O O . SER A 1 86 ? -5.543 -8.016 14.963 1.00 94.38 86 SER A O 1
ATOM 648 N N . SER A 1 87 ? -7.150 -9.005 13.743 1.00 92.94 87 SER A N 1
ATOM 649 C CA . SER A 1 87 ? -6.373 -10.199 13.418 1.00 92.94 87 SER A CA 1
ATOM 650 C C . SER A 1 87 ? -5.417 -9.995 12.242 1.00 92.94 87 SER A C 1
ATOM 652 O O . SER A 1 87 ? -4.333 -10.571 12.264 1.00 92.94 87 SER A O 1
ATOM 654 N N . LYS A 1 88 ? -5.821 -9.259 11.198 1.00 90.12 88 LYS A N 1
ATOM 655 C CA . LYS A 1 88 ? -5.034 -9.098 9.963 1.00 90.12 88 LYS A CA 1
ATOM 656 C C . LYS A 1 88 ? -4.051 -7.925 10.030 1.00 90.12 88 LYS A C 1
ATOM 658 O O . LYS A 1 88 ? -2.937 -8.053 9.541 1.00 90.12 88 LYS A O 1
ATOM 663 N N . ALA A 1 89 ? -4.479 -6.806 10.605 1.00 91.50 89 ALA A N 1
ATOM 664 C CA . ALA A 1 89 ? -3.769 -5.530 10.634 1.00 91.50 89 ALA A CA 1
ATOM 665 C C . ALA A 1 89 ? -3.965 -4.848 12.011 1.00 91.50 89 ALA A C 1
ATOM 667 O O . ALA A 1 89 ? -4.684 -3.845 12.135 1.00 91.50 89 ALA A O 1
ATOM 668 N N . PRO A 1 90 ? -3.398 -5.423 13.092 1.00 92.12 90 PRO A N 1
ATOM 669 C CA . PRO A 1 90 ? -3.593 -4.933 14.459 1.00 92.12 90 PRO A CA 1
ATOM 670 C C . PRO A 1 90 ? -3.174 -3.467 14.644 1.00 92.12 90 PRO A C 1
ATOM 672 O O . PRO A 1 90 ? -3.771 -2.754 15.449 1.00 92.12 90 PRO A O 1
ATOM 675 N N . GLU A 1 91 ? -2.192 -2.994 13.881 1.00 89.50 91 GLU A N 1
ATOM 676 C CA . GLU A 1 91 ? -1.676 -1.627 13.915 1.00 89.50 91 GLU A CA 1
ATOM 677 C C . GLU A 1 91 ? -2.699 -0.567 13.483 1.00 89.50 91 GLU A C 1
ATOM 679 O O . GLU A 1 91 ? -2.644 0.563 13.971 1.00 89.50 91 GLU A O 1
ATOM 684 N N . VAL A 1 92 ? -3.669 -0.928 12.634 1.00 92.00 92 VAL A N 1
ATOM 685 C CA . VAL A 1 92 ? -4.746 -0.020 12.197 1.00 92.00 92 VAL A CA 1
ATOM 686 C C . VAL A 1 92 ? -6.081 -0.271 12.897 1.00 92.00 92 VAL A C 1
ATOM 688 O O . VAL A 1 92 ? -7.010 0.523 12.748 1.00 92.00 92 VAL A O 1
ATOM 691 N N . SER A 1 93 ? -6.186 -1.321 13.717 1.00 93.62 93 SER A N 1
ATOM 692 C CA . SER A 1 93 ? -7.401 -1.634 14.482 1.00 93.62 93 SER A CA 1
ATOM 693 C C . SER A 1 93 ? -7.936 -0.455 15.319 1.00 93.62 93 SER A C 1
ATOM 695 O O . SER A 1 93 ? -9.140 -0.191 15.249 1.00 93.62 93 SER A O 1
ATOM 697 N N . PRO A 1 94 ? -7.106 0.350 16.022 1.00 92.06 94 PRO A N 1
ATOM 698 C CA . PRO A 1 94 ? -7.604 1.509 16.770 1.00 92.06 94 PRO A CA 1
ATOM 699 C C . PRO A 1 94 ? -8.336 2.549 15.907 1.00 92.06 94 PRO A C 1
ATOM 701 O O . PRO A 1 94 ? -9.316 3.149 16.360 1.00 92.06 94 PRO A O 1
ATOM 704 N N . PHE A 1 95 ? -7.905 2.741 14.654 1.00 91.25 95 PHE A N 1
ATOM 705 C CA . PHE A 1 95 ? -8.610 3.612 13.711 1.00 91.25 95 PHE A CA 1
ATOM 706 C C . PHE A 1 95 ? -9.991 3.043 13.389 1.00 91.25 95 PHE A C 1
ATOM 708 O O . PHE A 1 95 ? -10.979 3.767 13.445 1.00 91.25 95 PHE A O 1
ATOM 715 N N . TRP A 1 96 ? -10.083 1.737 13.139 1.00 93.88 96 TRP A N 1
ATOM 716 C CA . TRP A 1 96 ? -11.352 1.073 12.845 1.00 93.88 96 TRP A CA 1
ATOM 717 C C . TRP A 1 96 ? -12.320 1.047 14.020 1.00 93.88 96 TRP A C 1
ATOM 719 O O . TRP A 1 96 ? -13.498 1.319 13.818 1.00 93.88 96 TRP A O 1
ATOM 729 N N . ILE A 1 97 ? -11.848 0.824 15.248 1.00 94.12 97 ILE A N 1
ATOM 730 C CA . ILE A 1 97 ? -12.687 0.957 16.450 1.00 94.12 97 ILE A CA 1
ATOM 731 C C . ILE A 1 97 ? -13.289 2.364 16.510 1.00 94.12 97 ILE A C 1
ATOM 733 O O . ILE A 1 97 ? -14.494 2.519 16.701 1.00 94.12 97 ILE A O 1
ATOM 737 N N . SER A 1 98 ? -12.464 3.386 16.271 1.00 91.81 98 SER A N 1
ATOM 738 C CA . SER A 1 98 ? -12.913 4.779 16.258 1.00 91.81 98 SER A CA 1
ATOM 739 C C . SER A 1 98 ? -13.945 5.025 15.152 1.00 91.81 98 SER A C 1
ATOM 741 O O . SER A 1 98 ? -14.967 5.656 15.400 1.00 91.81 98 SER A O 1
ATOM 743 N N . LEU A 1 99 ? -13.734 4.492 13.948 1.00 92.38 99 LEU A N 1
ATOM 744 C CA . LEU A 1 99 ? -14.674 4.620 12.830 1.00 92.38 99 LEU A CA 1
ATOM 745 C C . LEU A 1 99 ? -16.021 3.946 13.110 1.00 92.38 99 LEU A C 1
ATOM 747 O O . LEU A 1 99 ? -17.053 4.522 12.775 1.00 92.38 99 LEU A O 1
ATOM 751 N N . VAL A 1 100 ? -16.028 2.768 13.739 1.00 92.19 100 VAL A N 1
ATOM 752 C CA . VAL A 1 100 ? -17.263 2.081 14.154 1.00 92.19 100 VAL A CA 1
ATOM 753 C C . VAL A 1 100 ? -18.007 2.910 15.201 1.00 92.19 100 VAL A C 1
ATOM 755 O O . VAL A 1 100 ? -19.200 3.145 15.056 1.00 92.19 100 VAL A O 1
ATOM 758 N N . MET A 1 101 ? -17.306 3.426 16.215 1.00 91.38 101 MET A N 1
ATOM 759 C CA . MET A 1 101 ? -17.918 4.247 17.271 1.00 91.38 101 MET A CA 1
ATOM 760 C C . MET A 1 101 ? -18.498 5.579 16.770 1.00 91.38 101 MET A C 1
ATOM 762 O O . MET A 1 101 ? -19.336 6.161 17.451 1.00 91.38 101 MET A O 1
ATOM 766 N N . ASN A 1 102 ? -18.041 6.071 15.615 1.00 90.69 102 ASN A N 1
ATOM 767 C CA . ASN A 1 102 ? -18.506 7.315 14.995 1.00 90.69 102 ASN A CA 1
ATOM 768 C C . ASN A 1 102 ? -19.406 7.075 13.764 1.00 90.69 102 ASN A C 1
ATOM 770 O O . ASN A 1 102 ? -19.621 7.998 12.976 1.00 90.69 102 ASN A O 1
ATOM 774 N N . ASP A 1 103 ? -19.886 5.845 13.550 1.00 89.19 103 ASP A N 1
ATOM 775 C CA . ASP A 1 103 ? -20.727 5.464 12.404 1.00 89.19 103 ASP A CA 1
ATOM 776 C C . ASP A 1 103 ? -20.102 5.779 11.020 1.00 89.19 103 ASP A C 1
ATOM 778 O O . ASP A 1 103 ? -20.802 5.972 10.027 1.00 89.19 103 ASP A O 1
ATOM 782 N N . GLN A 1 104 ? -18.766 5.817 10.928 1.00 90.56 104 GLN A N 1
ATOM 783 C CA . GLN A 1 104 ? -18.002 6.095 9.697 1.00 90.56 104 GLN A CA 1
ATOM 784 C C . GLN A 1 104 ? -17.401 4.838 9.045 1.00 90.56 104 GLN A C 1
ATOM 786 O O . GLN A 1 104 ? -16.788 4.918 7.979 1.00 90.56 104 GLN A O 1
ATOM 791 N N . ALA A 1 105 ? -17.569 3.660 9.652 1.00 90.69 105 ALA A N 1
ATOM 792 C CA . ALA A 1 105 ? -16.967 2.425 9.151 1.00 90.69 105 ALA A CA 1
ATOM 793 C C .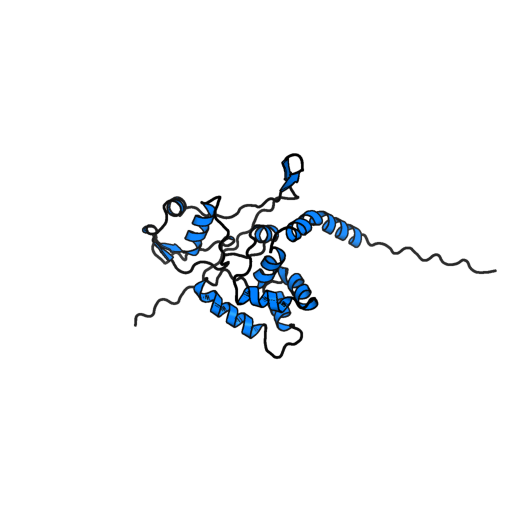 ALA A 1 105 ? -17.501 2.006 7.769 1.00 90.69 105 ALA A C 1
ATOM 795 O O . ALA A 1 105 ? -16.722 1.602 6.909 1.00 90.69 105 ALA A O 1
ATOM 796 N N . LEU A 1 106 ? -18.814 2.115 7.528 1.00 88.88 106 LEU A N 1
ATOM 797 C CA . LEU A 1 106 ? -19.424 1.647 6.279 1.00 88.88 106 LEU A CA 1
ATOM 798 C C . LEU A 1 106 ? -18.997 2.470 5.045 1.00 88.88 106 LEU A C 1
ATOM 800 O O . LEU A 1 106 ? -18.598 1.844 4.061 1.00 88.88 106 LEU A O 1
ATOM 804 N N . PRO A 1 107 ? -19.025 3.820 5.058 1.00 89.44 107 PRO A N 1
ATOM 805 C CA . PRO A 1 107 ? -18.514 4.615 3.939 1.00 89.44 107 PRO A CA 1
ATOM 806 C C . PRO A 1 107 ? -17.055 4.298 3.605 1.00 89.44 107 PRO A C 1
ATOM 808 O O . PRO A 1 107 ? -16.718 4.098 2.438 1.00 89.44 107 PRO A O 1
ATOM 811 N N . LEU A 1 108 ? -16.200 4.173 4.626 1.00 90.50 108 LEU A N 1
ATOM 812 C CA . LEU A 1 108 ? -14.787 3.877 4.412 1.00 90.50 108 LEU A CA 1
ATOM 813 C C . LEU A 1 108 ? -14.568 2.457 3.881 1.00 90.50 108 LEU A C 1
ATOM 815 O O . LEU A 1 108 ? -13.746 2.235 2.998 1.00 90.50 108 LEU A O 1
ATOM 819 N N . LEU A 1 109 ? -15.342 1.488 4.364 1.00 91.00 109 LEU A N 1
ATOM 820 C CA . LEU A 1 109 ? -15.296 0.119 3.864 1.00 91.00 109 LEU A CA 1
ATOM 821 C C . LEU A 1 109 ? -15.742 0.031 2.399 1.00 91.00 109 LEU A C 1
ATOM 823 O O . LEU A 1 109 ? -15.134 -0.684 1.605 1.00 91.00 109 LEU A O 1
ATOM 827 N N . GLN A 1 110 ? -16.778 0.779 2.011 1.00 90.06 110 GLN A N 1
ATOM 828 C CA . GLN A 1 110 ? -17.202 0.876 0.613 1.00 90.06 110 GLN A CA 1
ATOM 829 C C . GLN A 1 110 ? -16.123 1.521 -0.260 1.00 90.06 110 GLN A C 1
ATOM 831 O O . GLN A 1 110 ? -15.878 1.038 -1.364 1.00 90.06 110 GLN A O 1
ATOM 836 N N . MET A 1 111 ? -15.458 2.565 0.235 1.00 89.81 111 MET A N 1
ATOM 837 C CA . MET A 1 111 ? -14.319 3.185 -0.441 1.00 89.81 111 MET A CA 1
ATOM 838 C C . MET A 1 111 ? -13.181 2.175 -0.648 1.00 89.81 111 MET A C 1
ATOM 840 O O . MET A 1 111 ? -12.686 2.028 -1.762 1.00 89.81 111 MET A O 1
ATOM 844 N N . ALA A 1 112 ? -12.832 1.413 0.393 1.00 91.12 112 ALA A N 1
ATOM 845 C CA . ALA A 1 112 ? -11.743 0.444 0.348 1.00 91.12 112 ALA A CA 1
ATOM 846 C C . ALA A 1 112 ? -12.019 -0.763 -0.561 1.00 91.12 112 ALA A C 1
ATOM 848 O O . ALA A 1 112 ? -11.113 -1.240 -1.239 1.00 91.12 112 ALA A O 1
ATOM 849 N N . LEU A 1 113 ? -13.254 -1.278 -0.562 1.00 91.62 113 LEU A N 1
ATOM 850 C CA . LEU A 1 113 ? -13.585 -2.534 -1.245 1.00 91.62 113 LEU A CA 1
ATOM 851 C C . LEU A 1 113 ? -14.192 -2.343 -2.637 1.00 91.62 113 LEU A C 1
ATOM 853 O O . LEU A 1 113 ? -14.045 -3.223 -3.485 1.00 91.62 113 LEU A O 1
ATOM 857 N N . LYS A 1 114 ? -14.905 -1.236 -2.871 1.00 87.88 114 LYS A N 1
ATOM 858 C CA . LYS A 1 114 ? -15.696 -1.016 -4.096 1.00 87.88 114 LYS A CA 1
ATOM 859 C C . LYS A 1 114 ? -15.186 0.135 -4.956 1.00 87.88 114 LYS A C 1
ATOM 861 O O . LYS A 1 114 ? -15.674 0.301 -6.071 1.00 87.88 114 LYS A O 1
ATOM 866 N N . GLN A 1 115 ? -14.253 0.934 -4.447 1.00 86.44 115 GLN A N 1
ATOM 867 C CA . GLN A 1 115 ? -13.676 2.074 -5.155 1.00 86.44 115 GLN A CA 1
ATOM 868 C C . GLN A 1 115 ? -12.145 1.969 -5.184 1.00 86.44 115 GLN A C 1
ATOM 870 O O . GLN A 1 115 ? -11.578 0.901 -4.952 1.00 86.44 115 GLN A O 1
ATOM 875 N N . LEU A 1 116 ? -11.480 3.072 -5.529 1.00 85.88 116 LEU A N 1
ATOM 876 C CA . LEU A 1 116 ? -10.034 3.204 -5.431 1.00 85.88 116 LEU A CA 1
ATOM 877 C C . LEU A 1 116 ? -9.712 3.767 -4.042 1.00 85.88 116 LEU A C 1
ATOM 879 O O . LEU A 1 116 ? -10.009 4.941 -3.805 1.00 85.88 116 LEU A O 1
ATOM 883 N N . PRO A 1 117 ? -9.159 2.963 -3.114 1.00 89.12 117 PRO A N 1
ATOM 884 C CA . PRO A 1 117 ? -8.755 3.486 -1.818 1.00 89.12 117 PRO A CA 1
ATOM 885 C C . PRO A 1 117 ? -7.673 4.558 -2.006 1.00 89.12 117 PRO A C 1
ATOM 887 O O . PRO A 1 117 ? -6.804 4.401 -2.873 1.00 89.12 117 PRO A O 1
ATOM 890 N N . PRO A 1 118 ? -7.688 5.629 -1.199 1.00 90.56 118 PRO A N 1
ATOM 891 C CA . PRO A 1 118 ? -6.661 6.652 -1.269 1.00 90.56 118 PRO A CA 1
ATOM 892 C C . PRO A 1 118 ? -5.298 6.050 -0.929 1.00 90.56 118 PRO A C 1
ATOM 894 O O . PRO A 1 118 ? -5.167 5.232 -0.016 1.00 90.56 118 PRO A O 1
ATOM 897 N N . ILE A 1 119 ? -4.270 6.487 -1.652 1.00 90.75 119 ILE A N 1
ATOM 898 C CA . ILE A 1 119 ? -2.880 6.119 -1.386 1.00 90.75 119 ILE A CA 1
ATOM 899 C C . ILE A 1 119 ? -2.147 7.374 -0.965 1.00 90.75 119 ILE A C 1
ATOM 901 O O . ILE A 1 119 ? -2.078 8.353 -1.708 1.00 90.75 119 ILE A O 1
ATOM 905 N N . ASN A 1 120 ? -1.534 7.312 0.208 1.00 90.62 120 ASN A N 1
ATOM 906 C CA . ASN A 1 120 ? -0.704 8.381 0.711 1.00 90.62 120 ASN A CA 1
ATOM 907 C C . ASN A 1 120 ? 0.664 7.812 1.071 1.00 90.62 120 ASN A C 1
ATOM 909 O O . ASN A 1 120 ? 0.914 7.425 2.209 1.00 90.62 120 ASN A O 1
ATOM 913 N N . LEU A 1 121 ? 1.572 7.775 0.091 1.00 87.00 121 LEU A N 1
ATOM 914 C CA . LEU A 1 121 ? 2.910 7.216 0.294 1.00 87.00 121 LEU A CA 1
ATOM 915 C C . LEU A 1 121 ? 3.672 7.921 1.423 1.00 87.00 121 LEU A C 1
ATOM 917 O O . LEU A 1 121 ? 4.435 7.270 2.127 1.00 87.00 121 LEU A O 1
ATOM 921 N N . VAL A 1 122 ? 3.443 9.221 1.640 1.00 83.25 122 VAL A N 1
ATOM 922 C CA . VAL A 1 122 ? 4.054 9.952 2.761 1.00 83.25 122 VAL A CA 1
ATOM 923 C C . VAL A 1 122 ? 3.591 9.352 4.086 1.00 83.25 122 VAL A C 1
ATOM 925 O O . VAL A 1 122 ? 4.427 8.964 4.898 1.00 83.25 122 VAL A O 1
ATOM 928 N N . ALA A 1 123 ? 2.279 9.209 4.286 1.00 86.19 123 ALA A N 1
ATOM 929 C CA . ALA A 1 123 ? 1.715 8.595 5.483 1.00 86.19 123 ALA A CA 1
ATOM 930 C C . ALA A 1 123 ? 2.142 7.125 5.623 1.00 86.19 123 ALA A C 1
ATOM 932 O O . ALA A 1 123 ? 2.528 6.707 6.715 1.00 86.19 123 ALA A O 1
ATOM 933 N N . ALA A 1 124 ? 2.138 6.370 4.524 1.00 88.06 124 ALA A N 1
ATOM 934 C CA . ALA A 1 124 ? 2.531 4.966 4.456 1.00 88.06 124 ALA A CA 1
ATOM 935 C C . ALA A 1 124 ? 3.982 4.759 4.917 1.00 88.06 124 ALA A C 1
ATOM 937 O O . ALA A 1 124 ? 4.254 3.977 5.826 1.00 88.06 124 ALA A O 1
ATOM 938 N N . PHE A 1 125 ? 4.921 5.525 4.357 1.00 83.31 125 PHE A N 1
ATOM 939 C CA . PHE A 1 125 ? 6.326 5.492 4.755 1.00 83.31 125 PHE A CA 1
ATOM 940 C C . PHE A 1 125 ? 6.528 5.988 6.190 1.00 83.31 125 PHE A C 1
ATOM 942 O O . PHE A 1 125 ? 7.312 5.412 6.948 1.00 83.31 125 PHE A O 1
ATOM 949 N N . TRP A 1 126 ? 5.787 7.021 6.595 1.00 79.56 126 TRP A N 1
ATOM 950 C CA . TRP A 1 126 ? 5.854 7.595 7.938 1.00 79.56 126 TRP A CA 1
ATOM 951 C C . TRP A 1 126 ? 5.476 6.592 9.036 1.00 79.56 126 TRP A C 1
ATOM 953 O O . TRP A 1 126 ? 6.188 6.429 10.039 1.00 79.56 126 TRP A O 1
ATOM 963 N N . THR A 1 127 ? 4.369 5.892 8.812 1.00 80.88 127 THR A N 1
ATOM 964 C CA . THR A 1 127 ? 3.785 4.908 9.733 1.00 80.88 127 THR A CA 1
ATOM 965 C C . THR A 1 127 ? 4.345 3.501 9.571 1.00 80.88 127 THR A C 1
ATOM 967 O O . THR A 1 127 ? 4.089 2.661 10.428 1.00 80.88 127 THR A O 1
ATOM 970 N N . ASN A 1 128 ? 5.147 3.259 8.529 1.00 81.88 128 ASN A N 1
ATOM 971 C CA . ASN A 1 128 ? 5.529 1.919 8.088 1.00 81.88 128 ASN A CA 1
ATOM 972 C C . ASN A 1 128 ? 4.308 1.029 7.787 1.00 81.88 128 ASN A C 1
ATOM 974 O O . ASN A 1 128 ? 4.310 -0.168 8.061 1.00 81.88 128 ASN A O 1
ATOM 978 N N . THR A 1 129 ? 3.250 1.629 7.245 1.00 88.31 129 THR A N 1
ATOM 979 C CA . THR A 1 129 ? 2.027 0.939 6.834 1.00 88.31 129 THR A CA 1
ATOM 980 C C . THR A 1 129 ? 2.095 0.647 5.339 1.00 88.31 129 THR A C 1
ATOM 982 O O . THR A 1 129 ? 2.364 1.541 4.535 1.00 88.31 129 THR A O 1
ATOM 985 N N . LEU A 1 130 ? 1.850 -0.603 4.944 1.00 90.69 130 LEU A N 1
ATOM 986 C CA . LEU A 1 130 ? 1.798 -0.991 3.534 1.00 90.69 130 LEU A CA 1
ATOM 987 C C . LEU A 1 130 ? 0.471 -0.547 2.913 1.00 90.69 130 LEU A C 1
ATOM 989 O O . LEU A 1 130 ? -0.587 -1.018 3.308 1.00 90.69 130 LEU A O 1
ATOM 993 N N . GLN A 1 131 ? 0.530 0.341 1.925 1.00 91.69 131 GLN A N 1
ATOM 994 C CA . GLN A 1 131 ? -0.640 0.855 1.205 1.00 91.69 131 GLN A CA 1
ATOM 995 C C . GLN A 1 131 ? -0.591 0.581 -0.298 1.00 91.69 131 GLN A C 1
ATOM 997 O O . GLN A 1 131 ? -1.619 0.648 -0.961 1.00 91.69 131 GLN A O 1
ATOM 1002 N N . SER A 1 132 ? 0.592 0.332 -0.862 1.00 92.62 132 SER A N 1
ATOM 1003 C CA . SER A 1 132 ? 0.772 0.183 -2.304 1.00 92.62 132 SER A CA 1
ATOM 1004 C C . SER A 1 132 ? 1.866 -0.819 -2.640 1.00 92.62 132 SER A C 1
ATOM 1006 O O . SER A 1 132 ? 2.844 -0.977 -1.905 1.00 92.62 132 SER A O 1
ATOM 1008 N N . PHE A 1 133 ? 1.745 -1.430 -3.819 1.00 92.75 133 PHE A N 1
ATOM 1009 C CA . PHE A 1 133 ? 2.763 -2.288 -4.402 1.00 92.75 133 PHE A CA 1
ATOM 1010 C C . PHE A 1 133 ? 4.119 -1.593 -4.517 1.00 92.75 133 PHE A C 1
ATOM 1012 O O . PHE A 1 133 ? 5.134 -2.270 -4.473 1.00 92.75 133 PHE A O 1
ATOM 1019 N N . LEU A 1 134 ? 4.168 -0.260 -4.601 1.00 91.62 134 LEU A N 1
ATOM 1020 C CA . LEU A 1 134 ? 5.420 0.499 -4.616 1.00 91.62 134 LEU A CA 1
ATOM 1021 C C . LEU A 1 134 ? 6.300 0.236 -3.380 1.00 91.62 134 LEU A C 1
ATOM 1023 O O . LEU A 1 134 ? 7.512 0.354 -3.460 1.00 91.62 134 LEU A O 1
ATOM 1027 N N . GLN A 1 135 ? 5.725 -0.159 -2.245 1.00 89.81 135 GLN A N 1
ATOM 1028 C CA . GLN A 1 135 ? 6.460 -0.354 -0.987 1.00 89.81 135 GLN A CA 1
ATOM 1029 C C . GLN A 1 135 ? 7.056 -1.763 -0.822 1.00 89.81 135 GLN A C 1
ATOM 1031 O O . GLN A 1 135 ? 7.628 -2.064 0.224 1.00 89.81 135 GLN A O 1
ATOM 1036 N N . VAL A 1 136 ? 6.894 -2.637 -1.817 1.00 89.00 136 VAL A N 1
ATOM 1037 C CA . VAL A 1 136 ? 7.130 -4.080 -1.691 1.00 89.00 136 VAL A CA 1
ATOM 1038 C C . VAL A 1 136 ? 8.178 -4.556 -2.685 1.00 89.00 136 VAL A C 1
ATOM 1040 O O . VAL A 1 136 ? 8.131 -4.185 -3.852 1.00 89.00 136 VAL A O 1
ATOM 1043 N N . THR A 1 137 ? 9.086 -5.440 -2.273 1.00 87.25 137 THR A N 1
ATOM 1044 C CA . THR A 1 137 ? 10.005 -6.083 -3.223 1.00 87.25 137 THR A CA 1
ATOM 1045 C C . THR A 1 137 ? 9.358 -7.341 -3.801 1.00 87.25 137 THR A C 1
ATOM 1047 O O . THR A 1 137 ? 9.069 -8.296 -3.077 1.00 87.25 137 THR A O 1
ATOM 1050 N N . TYR A 1 138 ? 9.156 -7.359 -5.122 1.00 86.44 138 TYR A N 1
ATOM 1051 C CA . TYR A 1 138 ? 8.643 -8.524 -5.843 1.00 86.44 138 TYR A CA 1
ATOM 1052 C C . TYR A 1 138 ? 9.786 -9.351 -6.421 1.00 86.44 138 TYR A C 1
ATOM 1054 O O . TYR A 1 138 ? 10.520 -8.887 -7.297 1.00 86.44 138 TYR A O 1
ATOM 1062 N N . HIS A 1 139 ? 9.909 -10.599 -5.978 1.00 80.44 139 HIS A N 1
ATOM 1063 C CA . HIS A 1 139 ? 10.884 -11.533 -6.530 1.00 80.44 139 HIS A CA 1
ATOM 1064 C C . HIS A 1 139 ? 10.253 -12.395 -7.624 1.00 80.44 139 HIS A C 1
ATOM 1066 O O . HIS A 1 139 ? 9.164 -12.945 -7.464 1.00 80.44 139 HIS A O 1
ATOM 1072 N N . GLN A 1 140 ? 10.959 -12.525 -8.745 1.00 72.25 140 GLN A N 1
ATOM 1073 C CA . GLN A 1 140 ? 10.614 -13.484 -9.786 1.00 72.25 140 GLN A CA 1
ATOM 1074 C C . GLN A 1 140 ? 11.279 -14.819 -9.456 1.00 72.25 140 GLN A C 1
ATOM 1076 O O . GLN A 1 140 ? 12.495 -14.878 -9.265 1.00 72.25 140 GLN A O 1
ATOM 1081 N N . ASN A 1 141 ? 10.491 -15.893 -9.405 1.00 64.38 141 ASN A N 1
ATOM 1082 C CA . ASN A 1 141 ? 11.046 -17.238 -9.318 1.00 64.38 141 ASN A CA 1
ATOM 1083 C C . ASN A 1 141 ? 11.884 -17.496 -10.581 1.00 64.38 141 ASN A C 1
ATOM 1085 O O . ASN A 1 141 ? 11.415 -17.277 -11.698 1.00 64.38 141 ASN A O 1
ATOM 1089 N N . GLN A 1 142 ? 13.134 -17.930 -10.393 1.00 54.47 142 GLN A N 1
ATOM 1090 C CA . GLN A 1 142 ? 14.181 -18.060 -11.424 1.00 54.47 142 GLN A CA 1
ATOM 1091 C C . GLN A 1 142 ? 13.862 -19.072 -12.548 1.00 54.47 142 GLN A C 1
ATOM 1093 O O . GLN A 1 142 ? 14.719 -19.372 -13.373 1.00 54.47 142 GLN A O 1
ATOM 1098 N N . THR A 1 143 ? 12.651 -19.626 -12.581 1.00 54.75 143 THR A N 1
ATOM 1099 C CA . THR A 1 143 ? 12.221 -20.664 -13.520 1.00 54.75 143 THR A CA 1
ATOM 1100 C C . THR A 1 143 ? 11.793 -20.130 -14.888 1.00 54.75 143 THR A C 1
ATOM 1102 O O . THR A 1 143 ? 11.784 -20.905 -15.839 1.00 54.75 143 THR A O 1
ATOM 1105 N N . HIS A 1 144 ? 11.499 -18.831 -15.036 1.00 49.94 144 HIS A N 1
ATOM 1106 C CA . HIS A 1 144 ? 11.168 -18.235 -16.339 1.00 49.94 144 HIS A CA 1
ATOM 1107 C C . HIS A 1 144 ? 12.330 -17.434 -16.935 1.00 49.94 144 HIS A C 1
ATOM 1109 O O . HIS A 1 144 ? 13.060 -16.755 -16.218 1.00 49.94 144 HIS A O 1
ATOM 1115 N N . ALA A 1 145 ? 12.458 -17.560 -18.261 1.00 54.78 145 ALA A N 1
ATOM 1116 C CA . ALA A 1 145 ? 13.451 -16.988 -19.170 1.00 54.78 145 ALA A CA 1
ATOM 1117 C C . ALA A 1 145 ? 14.208 -15.752 -18.650 1.00 54.78 145 ALA A C 1
ATOM 1119 O O . ALA A 1 145 ? 13.601 -14.772 -18.225 1.00 54.78 145 ALA A O 1
ATOM 1120 N N . GLN A 1 146 ? 15.537 -15.765 -18.814 1.00 62.69 146 GLN A N 1
ATOM 1121 C CA . GLN A 1 146 ? 16.479 -14.693 -18.443 1.00 62.69 146 GLN A CA 1
ATOM 1122 C C . GLN A 1 146 ? 16.145 -13.292 -19.010 1.00 62.69 146 GLN A C 1
ATOM 1124 O O . GLN A 1 146 ? 16.827 -12.332 -18.674 1.00 62.69 146 GLN A O 1
ATOM 1129 N N . SER A 1 147 ? 15.125 -13.161 -19.863 1.00 78.00 147 SER A N 1
ATOM 1130 C CA . SER A 1 147 ? 14.730 -11.933 -20.558 1.00 78.00 147 SER A CA 1
ATOM 1131 C C . SER A 1 147 ? 13.306 -11.455 -20.241 1.00 78.00 147 SER A C 1
ATOM 1133 O O . SER A 1 147 ? 12.741 -10.706 -21.037 1.00 78.00 147 SER A O 1
ATOM 1135 N N . ALA A 1 148 ? 12.679 -11.929 -19.161 1.00 86.44 148 ALA A N 1
ATOM 1136 C CA . ALA A 1 148 ? 11.335 -11.507 -18.762 1.00 86.44 148 ALA A CA 1
ATOM 1137 C C . ALA A 1 148 ? 11.322 -10.947 -17.338 1.00 86.44 148 ALA A C 1
ATOM 1139 O O . ALA A 1 148 ? 11.999 -11.483 -16.460 1.00 86.44 148 ALA A O 1
ATOM 1140 N N . ILE A 1 149 ? 10.520 -9.904 -17.112 1.00 88.56 149 ILE A N 1
ATOM 1141 C CA . ILE A 1 149 ? 10.359 -9.249 -15.811 1.00 88.56 149 ILE A CA 1
ATOM 1142 C C . ILE A 1 149 ? 8.893 -9.135 -15.406 1.00 88.56 149 ILE A C 1
ATOM 1144 O O . ILE A 1 149 ? 8.004 -9.010 -16.249 1.00 88.56 149 ILE A O 1
ATOM 1148 N N . LEU A 1 150 ? 8.632 -9.133 -14.099 1.00 91.31 150 LEU A N 1
ATOM 1149 C CA . LEU A 1 150 ? 7.306 -8.865 -13.540 1.00 91.31 150 LEU A CA 1
ATOM 1150 C C . LEU A 1 150 ? 6.835 -7.449 -13.894 1.00 91.31 150 LEU A C 1
ATOM 1152 O O . LEU A 1 150 ? 7.556 -6.474 -13.671 1.00 91.31 150 LEU A O 1
ATOM 1156 N N . ARG A 1 151 ? 5.578 -7.320 -14.334 1.00 93.12 151 ARG A N 1
ATOM 1157 C CA . ARG A 1 151 ? 4.938 -6.015 -14.580 1.00 93.12 151 ARG A CA 1
ATOM 1158 C C . ARG A 1 151 ? 4.937 -5.128 -13.331 1.00 93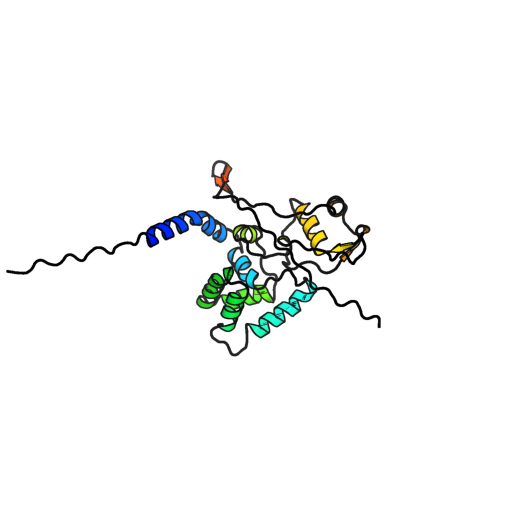.12 151 ARG A C 1
ATOM 1160 O O . ARG A 1 151 ? 5.109 -3.919 -13.437 1.00 93.12 151 ARG A O 1
ATOM 1167 N N . ALA A 1 152 ? 4.825 -5.717 -12.140 1.00 92.62 152 ALA A N 1
ATOM 1168 C CA . ALA A 1 152 ? 4.978 -4.988 -10.883 1.00 92.62 152 ALA A CA 1
ATOM 1169 C C . ALA A 1 152 ? 6.347 -4.287 -10.771 1.00 92.62 152 ALA A C 1
ATOM 1171 O O . ALA A 1 152 ? 6.389 -3.099 -10.456 1.00 92.62 152 ALA A O 1
ATOM 1172 N N . ARG A 1 153 ? 7.448 -4.981 -11.110 1.00 91.06 153 ARG A N 1
ATOM 1173 C CA . ARG A 1 153 ? 8.804 -4.401 -11.103 1.00 91.06 153 ARG A CA 1
ATOM 1174 C C . ARG A 1 153 ? 8.978 -3.344 -12.188 1.00 91.06 153 ARG A C 1
ATOM 1176 O O . ARG A 1 153 ? 9.542 -2.292 -11.916 1.00 91.06 153 ARG A O 1
ATOM 1183 N N . GLU A 1 154 ? 8.461 -3.590 -13.391 1.00 92.31 154 GLU A N 1
ATOM 1184 C CA . GLU A 1 154 ? 8.481 -2.603 -14.479 1.00 92.31 154 GLU A CA 1
ATOM 1185 C C . GLU A 1 154 ? 7.851 -1.272 -14.038 1.00 92.31 154 GLU A C 1
ATOM 1187 O O . GLU A 1 154 ? 8.452 -0.210 -14.204 1.00 92.31 154 GLU A O 1
ATOM 1192 N N . PHE A 1 155 ? 6.655 -1.327 -13.445 1.00 92.56 155 PHE A N 1
ATOM 1193 C CA . PHE A 1 155 ? 5.927 -0.135 -13.013 1.00 92.56 155 PHE A CA 1
ATOM 1194 C C . PHE A 1 155 ? 6.574 0.541 -11.799 1.00 92.56 155 PHE A C 1
ATOM 1196 O O . PHE A 1 155 ? 6.602 1.769 -11.746 1.00 92.56 155 PHE A O 1
ATOM 1203 N N . GLN A 1 156 ? 7.141 -0.226 -10.862 1.00 92.19 156 GLN A N 1
ATOM 1204 C CA . GLN A 1 156 ? 7.941 0.326 -9.763 1.00 92.19 156 GLN A CA 1
ATOM 1205 C C . GLN A 1 156 ? 9.148 1.099 -10.285 1.00 92.19 156 GLN A C 1
ATOM 1207 O O . GLN A 1 156 ? 9.320 2.271 -9.956 1.00 92.19 156 GLN A O 1
ATOM 1212 N N . THR A 1 157 ? 9.956 0.471 -11.140 1.00 91.69 157 THR A N 1
ATOM 1213 C CA . THR A 1 157 ? 11.123 1.115 -11.748 1.00 91.69 157 THR A CA 1
ATOM 1214 C C . THR A 1 157 ? 10.699 2.351 -12.533 1.00 91.69 157 THR A C 1
ATOM 1216 O O . THR A 1 157 ? 11.287 3.415 -12.366 1.00 91.69 157 THR A O 1
ATOM 1219 N N . SER A 1 158 ? 9.625 2.260 -13.323 1.00 91.75 158 SER A N 1
ATOM 1220 C CA . SER A 1 158 ? 9.106 3.415 -14.059 1.00 91.75 158 SER A CA 1
ATOM 1221 C C . SER A 1 158 ? 8.688 4.568 -13.142 1.00 91.75 158 SER A C 1
ATOM 1223 O O . SER A 1 158 ? 8.837 5.719 -13.548 1.00 91.75 158 SER A O 1
ATOM 1225 N N . PHE A 1 159 ? 8.135 4.285 -11.959 1.00 91.81 159 PHE A N 1
ATOM 1226 C CA . PHE A 1 159 ? 7.777 5.305 -10.974 1.00 91.81 159 PHE A CA 1
ATOM 1227 C C . PHE A 1 159 ? 9.035 5.946 -10.373 1.00 91.81 159 PHE A C 1
ATOM 1229 O O . PHE A 1 159 ? 9.166 7.166 -10.385 1.00 91.81 159 PHE A O 1
ATOM 1236 N N . TYR A 1 160 ? 10.007 5.142 -9.933 1.00 89.69 160 TYR A N 1
ATOM 1237 C CA . TYR A 1 160 ? 11.226 5.650 -9.293 1.00 89.69 160 TYR A CA 1
ATOM 1238 C C . TYR A 1 160 ? 12.174 6.397 -10.234 1.00 89.69 160 TYR A C 1
ATOM 1240 O O . TYR A 1 160 ? 12.883 7.299 -9.794 1.00 89.69 160 TYR A O 1
ATOM 1248 N N . CYS A 1 161 ? 12.167 6.080 -11.528 1.00 88.19 161 CYS A N 1
ATOM 1249 C CA . CYS A 1 161 ? 12.971 6.790 -12.522 1.00 88.19 161 CYS A CA 1
ATOM 1250 C C . CYS A 1 161 ? 12.406 8.173 -12.898 1.00 88.19 161 CYS A C 1
ATOM 1252 O O . CYS A 1 161 ? 13.071 8.925 -13.609 1.00 88.19 161 CYS A O 1
ATOM 1254 N N . ARG A 1 162 ? 11.190 8.528 -12.459 1.00 85.69 162 ARG A N 1
ATOM 1255 C CA . ARG A 1 162 ? 10.485 9.743 -12.889 1.00 85.69 162 ARG A CA 1
ATOM 1256 C C . ARG A 1 162 ? 10.135 10.621 -11.693 1.00 85.69 162 ARG A C 1
ATOM 1258 O O . ARG A 1 162 ? 9.163 10.368 -10.994 1.00 85.69 162 ARG A O 1
ATOM 1265 N N . ALA A 1 163 ? 10.885 11.708 -11.510 1.00 77.44 163 ALA A N 1
ATOM 1266 C CA . ALA A 1 163 ? 10.686 12.642 -10.396 1.00 77.44 163 ALA A CA 1
ATOM 1267 C C . ALA A 1 163 ? 9.273 13.261 -10.339 1.00 77.44 163 ALA A C 1
ATOM 1269 O O . ALA A 1 163 ? 8.793 13.596 -9.261 1.00 77.44 163 ALA A O 1
ATOM 1270 N N . GLU A 1 164 ? 8.606 13.393 -11.489 1.00 83.19 164 GLU A N 1
ATOM 1271 C CA . GLU A 1 164 ? 7.262 13.976 -11.614 1.00 83.19 164 GLU A CA 1
ATOM 1272 C C . GLU A 1 164 ? 6.151 12.918 -11.722 1.00 83.19 164 GLU A C 1
ATOM 1274 O O . GLU A 1 164 ? 5.010 13.240 -12.057 1.00 83.19 164 GLU A O 1
ATOM 1279 N N . ALA A 1 165 ? 6.459 11.637 -11.489 1.00 82.94 165 ALA A N 1
ATOM 1280 C CA . ALA A 1 165 ? 5.444 10.597 -11.540 1.00 82.94 165 ALA A CA 1
ATOM 1281 C C . ALA A 1 165 ? 4.414 10.783 -10.421 1.00 82.94 165 ALA A C 1
ATOM 1283 O O . ALA A 1 165 ? 4.738 10.858 -9.236 1.00 82.94 165 ALA A O 1
ATOM 1284 N N . TRP A 1 166 ? 3.146 10.795 -10.815 1.00 82.62 166 TRP A N 1
ATOM 1285 C CA . TRP A 1 166 ? 2.041 10.737 -9.873 1.00 82.62 166 TRP A CA 1
ATOM 1286 C C . TRP A 1 166 ? 1.976 9.357 -9.227 1.00 82.62 166 TRP A C 1
ATOM 1288 O O . TRP A 1 166 ? 2.240 8.338 -9.873 1.00 82.62 166 TRP A O 1
ATOM 1298 N N . VAL A 1 167 ? 1.594 9.328 -7.950 1.00 82.38 167 VAL A N 1
ATOM 1299 C CA . VAL A 1 167 ? 1.281 8.079 -7.250 1.00 82.38 167 VAL A CA 1
ATOM 1300 C C . VAL A 1 167 ? 0.196 7.342 -8.050 1.00 82.38 167 VAL A C 1
ATOM 1302 O O . VAL A 1 167 ? -0.781 7.977 -8.462 1.00 82.38 167 VAL A O 1
ATOM 1305 N N . PRO A 1 168 ? 0.358 6.032 -8.321 1.00 82.69 168 PRO A N 1
ATOM 1306 C CA . PRO A 1 168 ? -0.629 5.267 -9.071 1.00 82.69 168 PRO A CA 1
ATOM 1307 C C . PRO A 1 168 ? -1.980 5.316 -8.361 1.00 82.69 168 PRO A C 1
ATOM 1309 O O . PRO A 1 168 ? -2.035 5.323 -7.139 1.00 82.69 168 PRO A O 1
ATOM 1312 N N . TRP A 1 169 ? -3.074 5.315 -9.119 1.00 80.00 169 TRP A N 1
ATOM 1313 C CA . TRP A 1 169 ? -4.418 5.326 -8.531 1.00 80.00 169 TRP A CA 1
ATOM 1314 C C . TRP A 1 169 ? -4.812 3.994 -7.887 1.00 80.00 169 TRP A C 1
ATOM 1316 O O . TRP A 1 169 ? -5.659 3.970 -7.003 1.00 80.00 169 TRP A O 1
ATOM 1326 N N . ALA A 1 170 ? -4.222 2.885 -8.340 1.00 86.56 170 ALA A N 1
ATOM 1327 C CA . ALA A 1 170 ? -4.488 1.558 -7.802 1.00 86.56 170 ALA A CA 1
ATOM 1328 C C . ALA A 1 170 ? -3.340 1.109 -6.882 1.00 86.56 170 ALA A C 1
ATOM 1330 O O . ALA A 1 170 ? -2.175 1.179 -7.290 1.00 86.56 170 ALA A O 1
ATOM 1331 N N . PRO A 1 171 ? -3.640 0.607 -5.671 1.00 91.69 171 PRO A N 1
ATOM 1332 C CA . PRO A 1 171 ? -2.608 0.156 -4.740 1.00 91.69 171 PRO A CA 1
ATOM 1333 C C . PRO A 1 171 ? -2.022 -1.199 -5.138 1.00 91.69 171 PRO A C 1
ATOM 1335 O O . PRO A 1 171 ? -0.871 -1.488 -4.826 1.00 91.69 171 PRO A O 1
ATOM 1338 N N . SER A 1 172 ? -2.802 -2.035 -5.820 1.00 93.31 172 SER A N 1
ATOM 1339 C CA . SER A 1 172 ? -2.438 -3.413 -6.145 1.00 93.31 172 SER A CA 1
ATOM 1340 C C . SER A 1 172 ? -1.457 -3.512 -7.312 1.00 93.31 172 SER A C 1
ATOM 1342 O O . SER A 1 172 ? -1.536 -2.712 -8.249 1.00 93.31 172 SER A O 1
ATOM 1344 N N . PRO A 1 173 ? -0.550 -4.506 -7.298 1.00 94.00 173 PRO A N 1
ATOM 1345 C CA . PRO A 1 173 ? 0.455 -4.647 -8.340 1.00 94.00 173 PRO A CA 1
ATOM 1346 C C . PRO A 1 173 ? -0.169 -4.964 -9.706 1.00 94.00 173 PRO A C 1
ATOM 1348 O O . PRO A 1 173 ? -1.106 -5.766 -9.791 1.00 94.00 173 PRO A O 1
ATOM 1351 N N . PRO A 1 174 ? 0.380 -4.403 -10.797 1.00 93.88 174 PRO A N 1
ATOM 1352 C CA . PRO A 1 174 ? 0.104 -4.868 -12.151 1.00 93.88 174 PRO A CA 1
ATOM 1353 C C . PRO A 1 174 ? 0.374 -6.371 -12.308 1.00 93.88 174 PRO A C 1
ATOM 1355 O O . PRO A 1 174 ? 1.392 -6.880 -11.835 1.00 93.88 174 PRO A O 1
ATOM 1358 N N . PHE A 1 175 ? -0.523 -7.079 -12.997 1.00 92.25 175 PHE A N 1
ATOM 1359 C CA . PHE A 1 175 ? -0.392 -8.518 -13.234 1.00 92.25 175 PHE A CA 1
ATOM 1360 C C . PHE A 1 175 ? 0.532 -8.852 -14.406 1.00 92.25 175 PHE A C 1
ATOM 1362 O O . PHE A 1 175 ? 0.633 -8.103 -15.375 1.00 92.25 175 PHE A O 1
ATOM 1369 N N . GLY A 1 176 ? 1.127 -10.044 -14.345 1.00 91.25 176 GLY A N 1
ATOM 1370 C CA . GLY A 1 176 ? 1.829 -10.663 -15.465 1.00 91.25 176 GLY A CA 1
ATOM 1371 C C . GLY A 1 176 ? 3.319 -10.339 -15.557 1.00 91.25 176 GLY A C 1
ATOM 1372 O O . GLY A 1 176 ? 3.919 -9.724 -14.671 1.00 91.25 176 GLY A O 1
ATOM 1373 N N . ILE A 1 177 ? 3.907 -10.789 -16.663 1.00 91.81 177 ILE A N 1
ATOM 1374 C CA . ILE A 1 177 ? 5.314 -10.610 -17.028 1.00 91.81 177 ILE A CA 1
ATOM 1375 C C . ILE A 1 177 ? 5.416 -9.949 -18.403 1.00 91.81 177 ILE A C 1
ATOM 1377 O O . ILE A 1 177 ? 4.490 -10.028 -19.209 1.00 91.81 177 ILE A O 1
ATOM 1381 N N . THR A 1 178 ? 6.540 -9.298 -18.670 1.00 91.38 178 THR A N 1
ATOM 1382 C CA . THR A 1 178 ? 6.856 -8.692 -19.966 1.00 91.38 178 THR A CA 1
ATOM 1383 C C . THR A 1 178 ? 8.303 -8.983 -20.350 1.00 91.38 178 THR A C 1
ATOM 1385 O O . THR A 1 178 ? 9.153 -9.141 -19.474 1.00 91.38 178 THR A O 1
ATOM 1388 N N . GLY A 1 179 ? 8.589 -9.070 -21.649 1.00 91.12 179 GLY A N 1
ATOM 1389 C CA . GLY A 1 179 ? 9.955 -9.228 -22.149 1.00 91.12 179 GLY A CA 1
ATOM 1390 C C . GLY A 1 179 ? 10.769 -7.935 -22.030 1.00 91.12 179 GLY A C 1
ATOM 1391 O O . GLY A 1 179 ? 10.217 -6.836 -22.112 1.00 91.12 179 GLY A O 1
ATOM 1392 N N . SER A 1 180 ? 12.091 -8.044 -21.876 1.00 87.94 180 SER A N 1
ATOM 1393 C CA . SER A 1 180 ? 13.006 -6.891 -21.778 1.00 87.94 180 SER A CA 1
ATOM 1394 C C . SER A 1 180 ? 12.991 -5.987 -23.028 1.00 87.94 180 SER A C 1
ATOM 1396 O O . SER A 1 180 ? 13.297 -4.789 -22.966 1.00 87.94 180 SER A O 1
ATOM 1398 N N . ASP A 1 181 ? 12.615 -6.548 -24.175 1.00 90.38 181 ASP A N 1
ATOM 1399 C CA . ASP A 1 181 ? 12.414 -5.866 -25.456 1.00 90.38 181 ASP A CA 1
ATOM 1400 C C . ASP A 1 181 ? 11.209 -4.911 -25.444 1.00 90.38 181 ASP A C 1
ATOM 1402 O O . ASP A 1 181 ? 11.251 -3.866 -26.094 1.00 90.38 181 ASP A O 1
ATOM 1406 N N . ASN A 1 182 ? 10.192 -5.208 -24.634 1.00 93.25 182 ASN A N 1
ATOM 1407 C CA . ASN A 1 182 ? 8.977 -4.405 -24.485 1.00 93.25 182 ASN A CA 1
ATOM 1408 C C . ASN A 1 182 ? 9.111 -3.267 -23.457 1.00 93.25 182 ASN A C 1
ATOM 1410 O O . ASN A 1 182 ? 8.201 -2.452 -23.313 1.00 93.25 182 ASN A O 1
ATOM 1414 N N . LEU A 1 183 ? 10.237 -3.194 -22.740 1.00 92.69 183 LEU A N 1
ATOM 1415 C CA . LEU A 1 183 ? 10.484 -2.155 -21.741 1.00 92.69 183 LEU A CA 1
ATOM 1416 C C . LEU A 1 183 ? 10.774 -0.801 -22.386 1.00 92.69 183 LEU A C 1
ATOM 1418 O O . LEU A 1 183 ? 11.465 -0.707 -23.405 1.00 92.69 183 LEU A O 1
ATOM 1422 N N . SER A 1 184 ? 10.327 0.266 -21.723 1.00 92.19 184 SER A N 1
ATOM 1423 C CA . SER A 1 184 ? 10.806 1.617 -22.033 1.00 92.19 184 SER A CA 1
ATOM 1424 C C . SER A 1 184 ? 12.319 1.734 -21.799 1.00 92.19 184 SER A C 1
ATOM 1426 O O . SER A 1 184 ? 12.890 0.983 -21.006 1.00 92.19 184 SER A O 1
ATOM 1428 N N . LEU A 1 185 ? 12.973 2.685 -22.475 1.00 92.50 185 LEU A N 1
ATOM 1429 C CA . LEU A 1 185 ? 14.426 2.872 -22.376 1.00 92.50 185 LEU A CA 1
ATOM 1430 C C . LEU A 1 185 ? 14.883 3.136 -20.935 1.00 92.50 185 LEU A C 1
ATOM 1432 O O . LEU A 1 185 ? 15.861 2.532 -20.502 1.00 92.50 185 LEU A O 1
ATOM 1436 N N . ASP A 1 186 ? 14.142 3.960 -20.188 1.00 91.19 186 ASP A N 1
ATOM 1437 C CA . ASP A 1 186 ? 14.444 4.261 -18.785 1.00 91.19 186 ASP A CA 1
ATOM 1438 C C . ASP A 1 186 ? 14.356 2.999 -17.923 1.00 91.19 186 ASP A C 1
ATOM 1440 O O . ASP A 1 186 ? 15.284 2.673 -17.188 1.00 91.19 186 ASP A O 1
ATOM 1444 N N . VAL A 1 187 ? 13.271 2.229 -18.054 1.00 91.81 187 VAL A N 1
ATOM 1445 C CA . VAL A 1 187 ? 13.103 0.995 -17.273 1.00 91.81 187 VAL A CA 1
ATOM 1446 C C . VAL A 1 187 ? 14.175 -0.029 -17.637 1.00 91.81 187 VAL A C 1
ATOM 1448 O O . VAL A 1 187 ? 14.756 -0.637 -16.744 1.00 91.81 187 VAL A O 1
ATOM 1451 N N . ARG A 1 188 ? 14.505 -0.174 -18.926 1.00 91.88 188 ARG A N 1
ATOM 1452 C CA . ARG A 1 188 ? 15.559 -1.085 -19.391 1.00 91.88 188 ARG A CA 1
ATOM 1453 C C . ARG A 1 188 ? 16.936 -0.699 -18.851 1.00 91.88 188 ARG A C 1
ATOM 1455 O O . ARG A 1 188 ? 17.691 -1.577 -18.448 1.00 91.88 188 ARG A O 1
ATOM 1462 N N . ALA A 1 189 ? 17.259 0.595 -18.805 1.00 91.88 189 ALA A N 1
ATOM 1463 C CA . ALA A 1 189 ? 18.512 1.089 -18.225 1.00 91.88 189 ALA A CA 1
ATOM 1464 C C . ALA A 1 189 ? 18.626 0.797 -16.717 1.00 91.88 189 ALA A C 1
ATOM 1466 O O . ALA A 1 189 ? 19.723 0.802 -16.159 1.00 91.88 189 ALA A O 1
ATOM 1467 N N . HIS A 1 190 ? 17.496 0.530 -16.063 1.00 91.19 190 HIS A N 1
ATOM 1468 C CA . HIS A 1 190 ? 17.407 0.270 -14.636 1.00 91.19 190 HIS A CA 1
ATOM 1469 C C . HIS A 1 190 ? 16.964 -1.153 -14.273 1.00 91.19 190 HIS A C 1
ATOM 1471 O O . HIS A 1 190 ? 16.749 -1.427 -13.096 1.00 91.19 190 HIS A O 1
ATOM 1477 N N . ASP A 1 191 ? 16.881 -2.069 -15.236 1.00 85.62 191 ASP A N 1
ATOM 1478 C CA . ASP A 1 191 ? 16.384 -3.431 -15.013 1.00 85.62 191 ASP A CA 1
ATOM 1479 C C . ASP A 1 191 ? 17.277 -4.249 -14.057 1.00 85.62 191 ASP A C 1
ATOM 1481 O O . ASP A 1 191 ? 16.810 -4.982 -13.181 1.00 85.62 191 ASP A O 1
ATOM 1485 N N . SER A 1 192 ? 18.594 -4.044 -14.154 1.00 83.50 192 SER A N 1
ATOM 1486 C CA . SER A 1 192 ? 19.589 -4.648 -13.261 1.00 83.50 192 SER A CA 1
ATOM 1487 C C . SER A 1 192 ? 19.662 -3.996 -11.876 1.00 83.50 192 SER A C 1
ATOM 1489 O O . SER A 1 192 ? 20.461 -4.426 -11.045 1.00 83.50 192 SER A O 1
ATOM 1491 N N . HIS A 1 193 ? 18.883 -2.941 -11.626 1.00 84.31 193 HIS A N 1
ATOM 1492 C CA . HIS A 1 193 ? 18.873 -2.216 -10.361 1.00 84.31 193 HIS A CA 1
ATOM 1493 C C . HIS A 1 193 ? 17.633 -2.576 -9.535 1.00 84.31 193 HIS A C 1
ATOM 1495 O O . HIS A 1 193 ? 16.542 -2.804 -10.059 1.00 84.31 193 HIS A O 1
ATOM 1501 N N . GLU A 1 194 ? 17.793 -2.600 -8.213 1.00 79.50 194 GLU A N 1
ATOM 1502 C CA . GLU A 1 194 ? 16.668 -2.674 -7.285 1.00 79.50 194 GLU A CA 1
ATOM 1503 C C . GLU A 1 194 ? 16.391 -1.275 -6.736 1.00 79.50 194 GLU A C 1
ATOM 1505 O O . GLU A 1 194 ? 17.142 -0.749 -5.912 1.00 79.50 194 GLU A O 1
ATOM 1510 N N . HIS A 1 195 ? 15.318 -0.657 -7.227 1.00 83.62 195 HIS A N 1
ATOM 1511 C CA . HIS A 1 195 ? 14.861 0.635 -6.732 1.00 83.62 195 HIS A CA 1
ATOM 1512 C C . HIS A 1 195 ? 13.901 0.438 -5.576 1.00 83.62 195 HIS A C 1
ATOM 1514 O O . HIS A 1 195 ? 12.886 -0.242 -5.707 1.00 83.62 195 HIS A O 1
ATOM 1520 N N . ARG A 1 196 ? 14.221 1.069 -4.449 1.00 78.69 196 ARG A N 1
ATOM 1521 C CA . ARG A 1 196 ? 13.371 1.070 -3.266 1.00 78.69 196 ARG A CA 1
ATOM 1522 C C . ARG A 1 196 ? 13.495 2.394 -2.515 1.00 78.69 196 ARG A C 1
ATOM 1524 O O . ARG A 1 196 ? 14.561 3.015 -2.536 1.00 78.69 196 ARG A O 1
ATOM 1531 N N . PRO A 1 197 ? 12.435 2.824 -1.826 1.00 78.12 197 PRO A N 1
ATOM 1532 C CA . PRO A 1 197 ? 12.471 4.017 -1.000 1.00 78.12 197 PRO A CA 1
ATOM 1533 C C . PRO A 1 197 ? 13.345 3.736 0.233 1.00 78.12 197 PRO A C 1
ATOM 1535 O O . PRO A 1 197 ? 13.102 2.785 0.970 1.00 78.12 197 PRO A O 1
ATOM 1538 N N . LEU A 1 198 ? 14.394 4.537 0.439 1.00 73.75 198 LEU A N 1
ATOM 1539 C CA . LEU A 1 198 ? 15.367 4.322 1.524 1.00 73.75 198 LEU A CA 1
ATOM 1540 C C . LEU A 1 198 ? 14.976 5.035 2.820 1.00 73.75 198 LEU A C 1
ATOM 1542 O O . LEU A 1 198 ? 15.182 4.525 3.922 1.00 73.75 198 LEU A O 1
ATOM 1546 N N . SER A 1 199 ? 14.436 6.239 2.685 1.00 69.06 199 SER A N 1
ATOM 1547 C CA . SER A 1 199 ? 14.032 7.077 3.800 1.00 69.06 199 SER A CA 1
ATOM 1548 C C . SER A 1 199 ? 12.983 8.079 3.351 1.00 69.06 199 SER A C 1
ATOM 1550 O O . SER A 1 199 ? 12.788 8.330 2.161 1.00 69.06 199 SER A O 1
ATOM 1552 N N . TRP A 1 200 ? 12.322 8.671 4.333 1.00 73.19 200 TRP A N 1
ATOM 1553 C CA . TRP A 1 200 ? 11.486 9.843 4.147 1.00 73.19 200 TR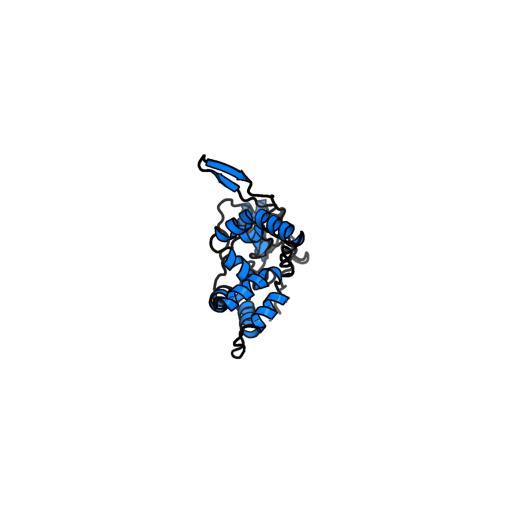P A CA 1
ATOM 1554 C C . TRP A 1 200 ? 11.852 10.866 5.228 1.00 73.19 200 TRP A C 1
ATOM 1556 O O . TRP A 1 200 ? 12.331 10.508 6.310 1.00 73.19 200 TRP A O 1
ATOM 1566 N N . ALA A 1 201 ? 11.650 12.145 4.924 1.00 74.12 201 ALA A N 1
ATOM 1567 C CA . ALA A 1 201 ? 11.821 13.228 5.880 1.00 74.12 201 ALA A CA 1
ATOM 1568 C C . ALA A 1 201 ? 10.702 14.250 5.688 1.00 74.12 201 ALA A C 1
ATOM 1570 O O . ALA A 1 201 ? 10.410 14.656 4.563 1.00 74.12 201 ALA A O 1
ATOM 1571 N N . THR A 1 202 ? 10.100 14.679 6.792 1.00 73.69 202 THR A N 1
ATOM 1572 C CA . THR A 1 202 ? 9.174 15.811 6.796 1.00 73.69 202 THR A CA 1
ATOM 1573 C C . THR A 1 202 ? 9.963 17.058 7.166 1.00 73.69 202 THR A C 1
ATOM 1575 O O . THR A 1 202 ? 10.832 17.012 8.035 1.00 73.69 202 THR A O 1
ATOM 1578 N N . LEU A 1 203 ? 9.694 18.173 6.492 1.00 80.38 203 LEU A N 1
ATOM 1579 C CA . LEU A 1 203 ? 10.356 19.448 6.747 1.00 80.38 203 LEU A CA 1
ATOM 1580 C C . LEU A 1 203 ? 9.297 20.498 7.085 1.00 80.38 203 LEU A C 1
ATOM 1582 O O . LEU A 1 203 ? 8.309 20.637 6.364 1.00 80.38 203 LEU A O 1
ATOM 1586 N N . TRP A 1 204 ? 9.523 21.280 8.137 1.00 80.50 204 TRP A N 1
ATOM 1587 C CA . TRP A 1 204 ? 8.760 22.501 8.367 1.00 80.50 204 TRP A CA 1
ATOM 1588 C C . TRP A 1 204 ? 9.294 23.599 7.455 1.00 80.50 204 TRP A C 1
ATOM 1590 O O . TRP A 1 204 ? 10.481 23.923 7.502 1.00 80.50 204 TRP A O 1
ATOM 1600 N N . ARG A 1 205 ? 8.416 24.200 6.650 1.00 86.56 205 ARG A N 1
ATOM 1601 C CA . ARG A 1 205 ? 8.742 25.402 5.877 1.00 86.56 205 ARG A CA 1
ATOM 1602 C C . ARG A 1 205 ? 8.409 26.640 6.707 1.00 86.56 205 ARG A C 1
ATOM 1604 O O . ARG A 1 205 ? 7.248 26.878 7.035 1.00 86.56 205 ARG A O 1
ATOM 1611 N N . LEU A 1 206 ? 9.430 27.413 7.058 1.00 87.69 206 LEU A N 1
ATOM 1612 C CA . LEU A 1 206 ? 9.294 28.646 7.826 1.00 87.69 206 LEU A CA 1
ATOM 1613 C C . LEU A 1 206 ? 8.775 29.787 6.942 1.00 87.69 206 LEU A C 1
ATOM 1615 O O . LEU A 1 206 ? 8.884 29.749 5.717 1.00 87.69 206 LEU A O 1
ATOM 1619 N N . ARG A 1 207 ? 8.255 30.856 7.565 1.00 92.56 207 ARG A N 1
ATOM 1620 C CA . ARG A 1 207 ? 7.831 32.071 6.835 1.00 92.56 207 ARG A CA 1
ATOM 1621 C C . ARG A 1 207 ? 8.980 32.739 6.072 1.00 92.56 207 ARG A C 1
ATOM 1623 O O . ARG A 1 207 ? 8.714 33.428 5.096 1.00 92.56 207 ARG A O 1
ATOM 1630 N N . SER A 1 208 ? 10.225 32.537 6.509 1.00 91.12 208 SER A N 1
ATOM 1631 C CA . SER A 1 208 ? 11.427 33.011 5.812 1.00 91.12 208 SER A CA 1
ATOM 1632 C C . SER A 1 208 ? 11.688 32.283 4.488 1.00 91.12 208 SER A C 1
ATOM 1634 O O . SER A 1 208 ? 12.466 32.776 3.681 1.00 91.12 208 SER A O 1
ATOM 1636 N N . GLY A 1 209 ? 11.047 31.132 4.255 1.00 90.38 209 GLY A N 1
ATOM 1637 C CA . GLY A 1 209 ? 11.337 30.228 3.140 1.00 90.38 209 GLY A CA 1
ATOM 1638 C C . GLY A 1 209 ? 12.300 29.096 3.506 1.00 90.38 209 GLY A C 1
ATOM 1639 O O . GLY A 1 209 ? 12.364 28.107 2.777 1.00 90.38 209 GLY A O 1
ATOM 1640 N N . ASP A 1 210 ? 12.983 29.193 4.651 1.00 91.19 210 ASP A N 1
ATOM 1641 C CA . ASP A 1 210 ? 13.888 28.148 5.133 1.00 91.19 210 ASP A CA 1
ATOM 1642 C C . ASP A 1 210 ? 13.127 26.872 5.505 1.00 91.19 210 ASP A C 1
ATOM 1644 O O . ASP A 1 210 ? 11.967 26.907 5.930 1.00 91.19 210 ASP A O 1
ATOM 1648 N N . THR A 1 211 ? 13.802 25.731 5.388 1.00 89.19 211 THR A N 1
ATOM 1649 C CA . THR A 1 211 ? 13.260 24.428 5.777 1.00 89.19 211 THR A CA 1
ATOM 1650 C C . THR A 1 211 ? 14.033 23.852 6.950 1.00 89.19 211 THR A C 1
ATOM 1652 O O . THR A 1 211 ? 15.255 23.728 6.870 1.00 89.19 211 THR A O 1
ATOM 1655 N N . ILE A 1 212 ? 13.331 23.442 8.006 1.00 85.88 212 ILE A N 1
ATOM 1656 C CA . ILE A 1 212 ? 13.929 22.732 9.143 1.00 85.88 212 ILE A CA 1
ATOM 1657 C C . ILE A 1 212 ? 13.396 21.293 9.209 1.00 85.88 212 ILE A C 1
ATOM 1659 O O . ILE A 1 212 ? 12.204 21.083 8.971 1.00 85.88 212 ILE A O 1
ATOM 1663 N N . PRO A 1 213 ? 14.237 20.290 9.519 1.00 79.81 213 PRO A N 1
ATOM 1664 C CA . PRO A 1 213 ? 13.778 18.916 9.672 1.00 79.81 213 PRO A CA 1
ATOM 1665 C C . PRO A 1 213 ? 12.743 18.781 10.784 1.00 79.81 213 PRO A C 1
ATOM 1667 O O . PRO A 1 213 ? 12.921 19.301 11.885 1.00 79.81 213 PRO A O 1
ATOM 1670 N N . MET A 1 214 ? 11.671 18.052 10.497 1.00 72.06 214 MET A N 1
ATOM 1671 C CA . MET A 1 214 ? 10.697 17.634 11.489 1.00 72.06 214 MET A CA 1
ATOM 1672 C C . MET A 1 214 ? 11.109 16.268 12.039 1.00 72.06 214 MET A C 1
ATOM 1674 O O . MET A 1 214 ? 10.992 15.242 11.368 1.00 72.06 214 MET A O 1
ATOM 1678 N N . GLY A 1 215 ? 11.572 16.257 13.287 1.00 68.31 215 GLY A N 1
ATOM 1679 C CA . GLY A 1 215 ? 11.885 15.026 14.007 1.00 68.31 215 GLY A CA 1
ATOM 1680 C C . GLY A 1 215 ? 13.007 14.191 13.375 1.00 68.31 215 GLY A C 1
ATOM 1681 O O . GLY A 1 215 ? 13.959 14.714 12.801 1.00 68.31 215 GLY A O 1
ATOM 1682 N N . ILE A 1 216 ? 12.922 12.870 13.561 1.00 64.31 216 ILE A N 1
ATOM 1683 C CA . ILE A 1 216 ? 13.961 11.907 13.173 1.00 64.31 216 ILE A CA 1
ATOM 1684 C C . ILE A 1 216 ? 13.626 11.305 11.804 1.00 64.31 216 ILE A C 1
ATOM 1686 O O . ILE A 1 216 ? 12.551 10.727 11.637 1.00 64.31 216 ILE A O 1
ATOM 1690 N N . THR A 1 217 ? 14.578 11.355 10.868 1.00 65.44 217 THR A N 1
ATOM 1691 C CA . THR A 1 217 ? 14.535 10.604 9.603 1.00 65.44 217 THR A CA 1
ATOM 1692 C C . THR A 1 217 ? 14.462 9.105 9.882 1.00 65.44 217 THR A C 1
ATOM 1694 O O . THR A 1 217 ? 15.337 8.555 10.555 1.00 65.44 217 THR A O 1
ATOM 1697 N N . ARG A 1 218 ? 13.443 8.425 9.351 1.00 64.75 218 ARG A N 1
ATOM 1698 C CA . ARG A 1 218 ? 13.296 6.972 9.507 1.00 64.75 218 ARG A CA 1
ATOM 1699 C C . ARG A 1 218 ? 13.818 6.233 8.284 1.00 64.75 218 ARG A C 1
ATOM 1701 O O . ARG A 1 218 ? 13.585 6.653 7.151 1.00 64.75 218 ARG A O 1
ATOM 1708 N N . GLN A 1 219 ? 14.504 5.121 8.535 1.00 66.38 219 GLN A N 1
ATOM 1709 C CA . GLN A 1 219 ? 14.782 4.125 7.506 1.00 66.38 219 GLN A CA 1
ATOM 1710 C C . GLN A 1 219 ? 13.554 3.240 7.313 1.00 66.38 219 GLN A C 1
ATOM 1712 O O . GLN A 1 219 ? 12.872 2.900 8.281 1.00 66.38 219 GLN A O 1
ATOM 1717 N N . LEU A 1 220 ? 13.282 2.898 6.060 1.00 67.62 220 LEU A N 1
ATOM 1718 C CA . LEU A 1 220 ? 12.158 2.053 5.681 1.00 67.62 220 LEU A CA 1
ATOM 1719 C C . LEU A 1 220 ? 12.593 0.588 5.614 1.00 67.62 220 LEU A C 1
ATOM 1721 O O . LEU A 1 220 ? 13.648 0.275 5.061 1.00 67.62 220 LEU A O 1
ATOM 1725 N N . SER A 1 221 ? 11.777 -0.306 6.170 1.00 61.91 221 SER A N 1
ATOM 1726 C CA . SER A 1 221 ? 11.909 -1.752 5.977 1.00 61.91 221 SER A CA 1
ATOM 1727 C C . SER A 1 221 ? 11.124 -2.174 4.737 1.00 61.91 221 SER A C 1
ATOM 1729 O O . SER A 1 221 ? 9.964 -1.793 4.593 1.00 61.91 221 SER A O 1
ATOM 1731 N N . SER A 1 222 ? 11.732 -2.971 3.860 1.00 60.22 222 SER A N 1
ATOM 1732 C CA . SER A 1 222 ? 11.044 -3.609 2.732 1.00 60.22 222 SER A CA 1
ATOM 1733 C C . SER A 1 222 ? 10.798 -5.082 3.048 1.00 60.22 222 SER A C 1
ATOM 1735 O O . SER A 1 222 ? 11.762 -5.805 3.305 1.00 60.22 222 SER A O 1
ATOM 1737 N N . GLU A 1 223 ? 9.546 -5.528 2.978 1.00 63.84 223 GLU A N 1
ATOM 1738 C CA . GLU A 1 223 ? 9.194 -6.946 3.103 1.00 63.84 223 GLU A CA 1
ATOM 1739 C C . GLU A 1 223 ? 9.164 -7.614 1.714 1.00 63.84 223 GLU A C 1
ATOM 1741 O O . GLU A 1 223 ? 8.578 -7.051 0.778 1.00 63.84 223 GLU A O 1
ATOM 1746 N N . PRO A 1 224 ? 9.795 -8.791 1.538 1.00 66.06 224 PRO A N 1
ATOM 1747 C CA . PRO A 1 224 ? 9.727 -9.536 0.288 1.00 66.06 224 PRO A CA 1
ATOM 1748 C C . PRO A 1 224 ? 8.354 -10.200 0.138 1.00 66.06 224 PRO A C 1
ATOM 1750 O O . PRO A 1 224 ? 7.873 -10.867 1.053 1.00 66.06 224 PRO A O 1
ATOM 1753 N N . VAL A 1 225 ? 7.735 -10.076 -1.038 1.00 68.75 225 VAL A N 1
ATOM 1754 C CA . VAL A 1 225 ? 6.445 -10.722 -1.332 1.00 68.75 225 VAL A CA 1
ATOM 1755 C C . VAL A 1 225 ? 6.566 -11.602 -2.569 1.00 68.75 225 VAL A C 1
ATOM 1757 O O . VAL A 1 225 ? 7.067 -11.189 -3.617 1.00 68.75 225 VAL A O 1
ATOM 1760 N N . SER A 1 226 ? 6.077 -12.835 -2.441 1.00 64.81 226 SER A N 1
ATOM 1761 C CA . SER A 1 226 ? 5.862 -13.730 -3.577 1.00 64.81 226 SER A CA 1
ATOM 1762 C C . SER A 1 226 ? 4.479 -13.467 -4.164 1.00 64.81 226 SER A C 1
ATOM 1764 O O . SER A 1 226 ? 3.485 -13.489 -3.441 1.00 64.81 226 SER A O 1
ATOM 1766 N N . ILE A 1 227 ? 4.406 -13.212 -5.470 1.00 58.56 227 ILE A N 1
ATOM 1767 C CA . ILE A 1 227 ? 3.121 -13.064 -6.165 1.00 58.56 227 ILE A CA 1
ATOM 1768 C C . ILE A 1 227 ? 2.454 -14.438 -6.248 1.00 58.56 227 ILE A C 1
ATOM 1770 O O . ILE A 1 227 ? 3.126 -15.440 -6.507 1.00 58.56 227 ILE A O 1
ATOM 1774 N N . MET A 1 228 ? 1.133 -14.479 -6.060 1.00 50.81 228 MET A N 1
ATOM 1775 C CA . MET A 1 228 ? 0.339 -15.679 -6.309 1.00 50.81 228 MET A CA 1
ATOM 1776 C C . MET A 1 228 ? 0.558 -16.137 -7.759 1.00 50.81 228 MET A C 1
ATOM 1778 O O . MET A 1 228 ? 0.216 -15.428 -8.706 1.00 50.81 228 MET A O 1
ATOM 1782 N N . GLN A 1 229 ? 1.186 -17.301 -7.937 1.00 50.16 229 GLN A N 1
ATOM 1783 C CA . GLN A 1 229 ? 1.436 -17.857 -9.262 1.00 50.16 229 GLN A CA 1
ATOM 1784 C C . GLN A 1 229 ? 0.106 -18.289 -9.880 1.00 50.16 229 GLN A C 1
ATOM 1786 O O . GLN A 1 229 ? -0.692 -18.976 -9.240 1.00 50.16 229 GLN A O 1
ATOM 1791 N N . TYR A 1 230 ? -0.127 -17.890 -11.129 1.00 42.16 230 TYR A N 1
ATOM 1792 C CA . TYR A 1 230 ? -1.198 -18.485 -11.914 1.00 42.16 230 TYR A CA 1
ATOM 1793 C C . TYR A 1 230 ? -0.874 -19.971 -12.107 1.00 42.16 230 TYR A C 1
ATOM 1795 O O . TYR A 1 230 ? 0.285 -20.289 -12.388 1.00 42.16 230 TYR A O 1
ATOM 1803 N N . PRO A 1 231 ? -1.847 -20.887 -11.961 1.00 39.16 231 PRO A N 1
ATOM 1804 C CA . PRO A 1 231 ? -1.662 -22.229 -12.486 1.00 39.16 231 PRO A CA 1
ATOM 1805 C C . PRO A 1 231 ? -1.336 -22.112 -13.980 1.00 39.16 231 PRO A C 1
ATOM 1807 O O . PRO A 1 231 ? -1.955 -21.305 -14.680 1.00 39.16 231 PRO A O 1
ATOM 1810 N N . GLU A 1 232 ? -0.336 -22.874 -14.431 1.00 39.25 232 GLU A N 1
ATOM 1811 C CA . GLU A 1 232 ? 0.027 -22.982 -15.848 1.00 39.25 232 GLU A CA 1
ATOM 1812 C C . GLU A 1 232 ? -1.250 -23.159 -16.687 1.00 39.25 232 GLU A C 1
ATOM 1814 O O . GLU A 1 232 ? -2.150 -23.900 -16.263 1.00 39.25 232 GLU A O 1
ATOM 1819 N N . PRO A 1 233 ? -1.378 -22.469 -17.836 1.00 36.38 233 PRO A N 1
ATOM 1820 C CA . PRO A 1 233 ? -2.512 -22.685 -18.714 1.00 36.38 233 PRO A CA 1
ATOM 1821 C C . PRO A 1 233 ? -2.580 -24.176 -19.046 1.00 36.38 233 PRO A C 1
ATOM 1823 O O . PRO A 1 233 ? -1.622 -24.768 -19.535 1.00 36.38 233 PRO A O 1
ATOM 1826 N N . VAL A 1 234 ? -3.713 -24.796 -18.722 1.00 35.94 234 VAL A N 1
ATOM 1827 C CA . VAL A 1 234 ? -3.998 -26.156 -19.168 1.00 35.94 234 VAL A CA 1
ATOM 1828 C C . VAL A 1 234 ? -4.203 -26.048 -20.672 1.00 35.94 234 VAL A C 1
ATOM 1830 O O . VAL A 1 234 ? -5.156 -25.399 -21.105 1.00 35.94 234 VAL A O 1
ATOM 1833 N N . ASP A 1 235 ? -3.283 -26.611 -21.453 1.00 40.88 235 ASP A N 1
ATOM 1834 C CA . ASP A 1 235 ? -3.456 -26.744 -22.897 1.00 40.88 235 ASP A CA 1
ATOM 1835 C C . ASP A 1 235 ? -4.778 -27.495 -23.147 1.00 40.88 235 ASP A C 1
ATOM 1837 O O . ASP A 1 235 ? -4.928 -28.652 -22.742 1.00 40.88 235 ASP A O 1
ATOM 1841 N N . PHE A 1 236 ? -5.756 -26.802 -23.739 1.00 39.84 236 PHE A N 1
ATOM 1842 C CA . PHE A 1 236 ? -7.032 -27.369 -24.185 1.00 39.84 236 PHE A CA 1
ATOM 1843 C C . PHE A 1 236 ? -6.942 -27.811 -25.644 1.00 39.84 236 PHE A C 1
ATOM 1845 O O . PHE A 1 236 ? -6.398 -27.032 -26.461 1.00 39.84 236 PHE A O 1
#